Protein 5K2I (pdb70)

Foldseek 3Di:
DDDFQDFAPQAWWWAQDPVGIDTDRVLVVCAQFWEKEKEDQDQPDDDDCQADQNVCQVCVVLQVVVGGPAYEYEKLDDRVSQVVSCVVSVSVRYHGTHPPVCPSQVSRVAWDAPDPPPGIMGFTKMFTAHSRGTNDIGGDDPVVCPPDGVVNVSVVD/DADAQDFADQDKWWAQDPVGIDIGRVLVVPAPFWEKEWEDQDQPDDDDLAADDVLCVVCVVVCVVVGGPAYEYEKLDDHVSQVVSCVVSVNPRYHRIYPPVCPRQVSRVQWDAPDPPPGIMGFTWMFTAHSRGGNDIGTDDVVVSGHHYPVVVSVVD

CATH classification: 3.40.30.10

Radius of gyration: 22.83 Å; Cα contacts (8 Å, |Δi|>4): 697; chains: 2; bounding box: 68×34×60 Å

B-factor: mean 15.57, std 7.36, range [5.9, 55.89]

Solvent-accessible surface area: 14014 Å² total; per-residue (Å²): 141,18,51,106,59,97,73,4,28,126,24,63,1,20,46,45,51,219,156,27,88,43,109,33,46,0,50,128,35,0,48,71,84,59,0,0,0,1,2,1,0,0,9,120,16,63,15,35,65,84,27,10,0,35,5,1,52,113,14,2,113,90,0,79,86,131,39,6,80,35,0,0,0,2,0,13,22,65,4,123,52,2,90,45,4,7,111,77,58,94,9,137,84,9,33,20,0,2,4,52,106,4,52,0,1,106,59,1,36,0,64,33,93,0,67,83,81,25,32,69,40,1,47,48,9,10,0,5,0,40,95,1,50,0,69,22,24,38,38,59,39,81,134,23,38,103,79,39,30,2,97,53,0,30,90,56,59,137,17,48,105,56,94,79,7,45,83,20,57,1,20,28,40,62,215,146,24,94,23,126,52,51,0,42,113,23,0,55,67,80,57,0,0,0,0,0,7,2,0,10,117,26,77,49,66,47,50,3,72,2,55,14,0,46,112,19,9,119,94,0,100,83,113,38,3,84,32,1,0,0,1,0,12,24,68,4,119,52,2,101,44,15,5,102,71,39,114,3,159,81,6,50,28,0,1,2,50,105,5,44,0,1,108,52,1,27,0,61,35,93,0,64,83,79,26,34,66,37,0,44,27,0,0,0,5,0,43,99,1,50,0,59,20,26,44,44,18,36,81,123,25,42,104,50,1,50,3,99,47,0,23,90,54,53

Secondary structure (DSSP, 8-state):
---TTSBPPS-EEEEEETTEEEEEEHHHHTTTSEEEEEEESSTT----GGGSHHHHHHHHHHHHHTT--EEEEEESS-HHHHHHHHHHTT-TTSEEEE-TTSHHHHHHT-EEE-TTTTSEEEPPEEEEEETTEEEEEEE-BGGGTB---HHHHHHH-/---TTPBPP--EEEEEETTEEEEEEHHHHHTTSEEEEEEES-TT---SSS--HHHHHHTHHHHHHTT--EEEEEESS-HHHHHHHHHHTT-SSSEEEE-TTSHHHHHHT-EEE-TTTTSEEEPPEEEEEETTEEEEEEE-BGGGTB---HHHHHHH-

Structure (mmCIF, N/CA/C/O backbone):
data_5K2I
#
_entry.id   5K2I
#
_cell.length_a   39.455
_cell.length_b   57.443
_cell.length_c   124.374
_cell.angle_alpha   90.00
_cell.angle_beta   90.00
_cell.angle_gamma   90.00
#
_symmetry.space_group_name_H-M   'P 21 21 21'
#
loop_
_entity.id
_entity.type
_entity.pdbx_description
1 polymer '1-Cys peroxiredoxin'
2 water water
#
loop_
_atom_site.group_PDB
_atom_site.id
_atom_site.type_symbol
_atom_site.label_atom_id
_atom_site.label_alt_id
_atom_site.label_comp_id
_atom_site.label_asym_id
_atom_site.label_entity_id
_atom_site.label_seq_id
_atom_site.pdbx_PDB_ins_code
_atom_site.Cartn_x
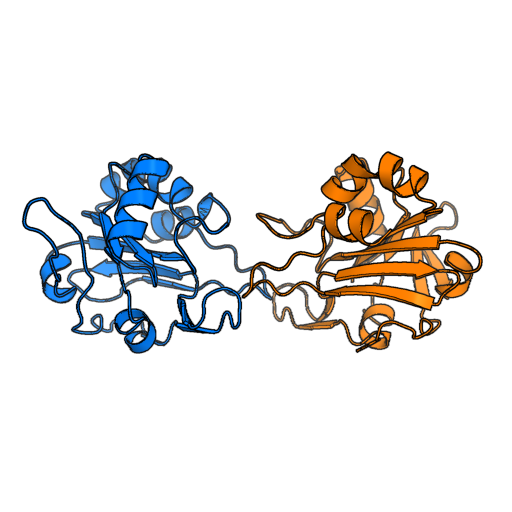_atom_site.Cartn_y
_atom_site.Cartn_z
_atom_site.occupancy
_atom_site.B_iso_or_equiv
_atom_site.auth_seq_id
_atom_site.auth_comp_id
_atom_site.auth_asym_id
_atom_site.auth_atom_id
_atom_site.pdbx_PDB_model_num
ATOM 1 N N . MET A 1 1 ? -11.047 18.712 -6.094 1.00 20.95 1 MET A N 1
ATOM 2 C CA . MET A 1 1 ? -11.811 17.478 -5.938 1.00 13.46 1 MET A CA 1
ATOM 3 C C . MET A 1 1 ? -11.971 17.138 -4.464 1.00 13.26 1 MET A C 1
ATOM 4 O O . MET A 1 1 ? -11.327 17.746 -3.609 1.00 12.60 1 MET A O 1
ATOM 9 N N . ILE A 1 2 ? -12.812 16.149 -4.175 1.00 9.93 2 ILE A N 1
ATOM 10 C CA . ILE A 1 2 ? -13.027 15.704 -2.805 1.00 9.86 2 ILE A CA 1
ATOM 11 C C . ILE A 1 2 ? -11.708 15.261 -2.148 1.00 9.74 2 ILE A C 1
ATOM 12 O O . ILE A 1 2 ? -10.815 14.724 -2.809 1.00 9.33 2 ILE A O 1
ATOM 17 N N . ALA A 1 3 ? -11.595 15.493 -0.845 1.00 8.94 3 ALA A N 1
ATOM 18 C CA . ALA A 1 3 ? -10.418 15.092 -0.103 1.00 9.43 3 ALA A CA 1
ATOM 19 C C . ALA A 1 3 ? -10.692 13.861 0.735 1.00 9.60 3 ALA A C 1
ATOM 20 O O . ALA A 1 3 ? -11.831 13.631 1.169 1.00 10.44 3 ALA A O 1
ATOM 22 N N . GLN A 1 4 ? -9.639 13.087 0.975 1.00 9.10 4 GLN A N 1
ATOM 23 C CA . GLN A 1 4 ? -9.704 11.996 1.933 1.00 8.78 4 GLN A CA 1
ATOM 24 C C . GLN A 1 4 ? -10.041 12.575 3.291 1.00 11.59 4 GLN A C 1
ATOM 25 O O . GLN A 1 4 ? -9.575 13.670 3.647 1.00 12.51 4 GLN A O 1
ATOM 31 N N . GLY A 1 5 ? -10.882 11.859 4.031 1.00 10.64 5 GLY A N 1
ATOM 32 C CA . GLY A 1 5 ? -11.354 12.321 5.321 1.00 11.30 5 GLY A CA 1
ATOM 33 C C . GLY A 1 5 ? -12.671 13.067 5.230 1.00 11.76 5 GLY A C 1
ATOM 34 O O . GLY A 1 5 ? -13.316 13.316 6.249 1.00 13.65 5 GLY A O 1
ATOM 35 N N . GLN A 1 6 ? -13.076 13.441 4.019 1.00 9.65 6 GLN A N 1
ATOM 36 C CA . GLN A 1 6 ? -14.371 14.085 3.837 1.00 9.92 6 GLN A CA 1
ATOM 37 C C . GLN A 1 6 ? -15.454 13.045 3.615 1.00 10.34 6 GLN A C 1
ATOM 38 O O . GLN A 1 6 ? -15.220 12.001 3.004 1.00 9.56 6 GLN A O 1
ATOM 44 N N . THR A 1 7 ? -16.644 13.330 4.117 1.00 9.85 7 THR A N 1
ATOM 45 C CA A THR A 1 7 ? -17.808 12.532 3.807 0.68 10.26 7 THR A CA 1
ATOM 46 C CA B THR A 1 7 ? -17.790 12.499 3.782 0.32 10.27 7 THR A CA 1
ATOM 47 C C . THR A 1 7 ? -18.173 12.734 2.329 1.00 10.13 7 THR A C 1
ATOM 48 O O . THR A 1 7 ? -18.031 13.840 1.804 1.00 11.64 7 THR A O 1
ATOM 55 N N . LEU A 1 8 ? -18.635 11.680 1.658 1.00 9.41 8 LEU A N 1
ATOM 56 C CA . LEU A 1 8 ? -19.138 11.815 0.301 1.00 8.63 8 LEU A CA 1
ATOM 57 C C . LEU A 1 8 ? -20.202 12.901 0.223 1.00 8.15 8 LEU A C 1
ATOM 58 O O . LEU A 1 8 ? -20.925 13.133 1.206 1.00 10.38 8 LEU A O 1
ATOM 63 N N . PRO A 1 9 ? -20.347 13.532 -0.950 1.00 10.07 9 PRO A N 1
ATOM 64 C CA . PRO A 1 9 ? -21.496 14.419 -1.146 1.00 10.76 9 PRO A CA 1
ATOM 65 C C . PRO A 1 9 ? -22.788 13.704 -0.768 1.00 10.78 9 PRO A C 1
ATOM 66 O O . PRO A 1 9 ? -22.947 12.521 -1.066 1.00 10.15 9 PRO A O 1
ATOM 70 N N . ASN A 1 10 ? -23.687 14.410 -0.097 1.00 9.11 10 ASN A N 1
ATOM 71 C CA . ASN A 1 10 ? -24.964 13.835 0.285 1.00 8.08 10 ASN A CA 1
ATOM 72 C C . ASN A 1 10 ? -25.879 13.839 -0.919 1.00 9.30 10 ASN A C 1
ATOM 73 O O . ASN A 1 10 ? -26.752 14.696 -1.050 1.00 10.66 10 ASN A O 1
ATOM 78 N N . ALA A 1 11 ? -25.619 12.900 -1.826 1.00 9.38 11 ALA A N 1
ATOM 79 C CA . ALA A 1 11 ? -26.274 12.842 -3.126 1.00 10.57 11 ALA A CA 1
ATOM 80 C C . ALA A 1 11 ? -26.831 11.451 -3.352 1.00 10.84 11 ALA A C 1
ATOM 81 O O . ALA A 1 11 ? -26.693 10.577 -2.494 1.00 10.48 11 ALA A O 1
ATOM 83 N N . THR A 1 12 ? -27.469 11.245 -4.499 1.00 12.12 12 THR A N 1
ATOM 84 C CA . THR A 1 12 ? -28.018 9.932 -4.820 1.00 10.16 12 THR A CA 1
ATOM 85 C C . THR A 1 12 ? -27.383 9.334 -6.065 1.00 10.99 12 THR A C 1
ATOM 86 O O . THR A 1 12 ? -26.817 10.041 -6.900 1.00 13.84 12 THR A O 1
ATOM 90 N N . LEU A 1 13 ? -27.459 8.007 -6.146 1.00 9.52 13 LEU A N 1
ATOM 91 C CA . LEU A 1 13 ? -27.113 7.262 -7.357 1.00 9.28 13 LEU A CA 1
ATOM 92 C C . LEU A 1 13 ? -28.256 6.297 -7.615 1.00 9.09 13 LEU A C 1
ATOM 93 O O . LEU A 1 13 ? -28.862 5.813 -6.663 1.00 11.02 13 LEU A O 1
ATOM 98 N N . SER A 1 14 ? -28.566 6.028 -8.87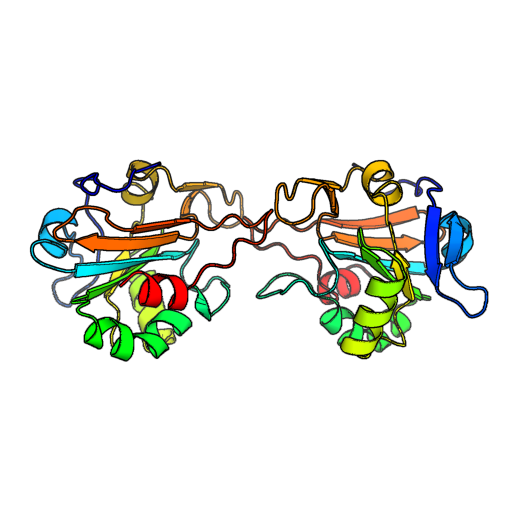8 1.00 8.88 14 SER A N 1
ATOM 99 C CA A SER A 1 14 ? -29.769 5.283 -9.229 0.47 9.54 14 SER A CA 1
ATOM 100 C CA B SER A 1 14 ? -29.770 5.266 -9.188 0.53 9.52 14 SER A CA 1
ATOM 101 C C . SER A 1 14 ? -29.502 3.836 -9.634 1.00 10.34 14 SER A C 1
ATOM 102 O O . SER A 1 14 ? -28.431 3.500 -10.149 1.00 9.63 14 SER A O 1
ATOM 107 N N . GLN A 1 15 ? -30.500 2.993 -9.413 1.00 10.08 15 GLN A N 1
ATOM 108 C CA . GLN A 1 15 ? -30.431 1.594 -9.772 1.00 10.80 15 GLN A CA 1
ATOM 109 C C . GLN A 1 15 ? -31.823 1.133 -10.182 1.00 13.08 15 GLN A C 1
ATOM 110 O O . GLN A 1 15 ? -32.808 1.514 -9.553 1.00 13.78 15 GLN A O 1
ATOM 116 N N . LEU A 1 16 ? -31.903 0.326 -11.235 1.00 10.54 16 LEU A N 1
ATOM 117 C CA . LEU A 1 16 ? -33.163 -0.296 -11.636 1.00 12.00 16 LEU A CA 1
ATOM 118 C C . LEU A 1 16 ? -33.335 -1.595 -10.870 1.00 14.42 16 LEU A C 1
ATOM 119 O O . LEU A 1 16 ? -32.458 -2.461 -10.914 1.00 16.77 16 LEU A O 1
ATOM 124 N N . THR A 1 17 ? -34.450 -1.727 -10.154 1.00 14.59 17 THR A N 1
ATOM 125 C CA . THR A 1 17 ? -34.781 -2.963 -9.446 1.00 15.02 17 THR A CA 1
ATOM 126 C C . THR A 1 17 ? -36.168 -3.437 -9.889 1.00 16.68 17 THR A C 1
ATOM 127 O O . THR A 1 17 ? -36.784 -2.814 -10.739 1.00 15.72 17 THR A O 1
ATOM 131 N N . LYS A 1 18 ? -36.667 -4.534 -9.324 1.00 18.10 18 LYS A N 1
ATOM 132 C CA . LYS A 1 18 ? -38.009 -4.997 -9.700 1.00 21.14 18 LYS A CA 1
ATOM 133 C C . LYS A 1 18 ? -39.068 -3.969 -9.285 1.00 21.60 18 LYS A C 1
ATOM 134 O O . LYS A 1 18 ? -40.178 -3.942 -9.825 1.00 21.19 18 LYS A O 1
ATOM 140 N N . GLU A 1 19 ? -38.693 -3.122 -8.326 1.00 19.55 19 GLU A N 1
ATOM 141 C CA . GLU A 1 19 ? -39.507 -2.012 -7.835 1.00 18.03 19 GLU A CA 1
ATOM 142 C C . GLU A 1 19 ? -39.518 -0.800 -8.770 1.00 17.81 19 GLU A C 1
ATOM 143 O O . GLU A 1 19 ? -40.242 0.170 -8.541 1.00 22.03 19 GLU A O 1
ATOM 149 N N . GLY A 1 20 ? -38.695 -0.845 -9.810 1.00 15.69 20 GLY A N 1
ATOM 150 C CA . GLY A 1 20 ? -38.540 0.284 -10.703 1.00 16.94 20 GLY A CA 1
ATOM 151 C C . GLY A 1 20 ? -37.266 1.027 -10.360 1.00 14.28 20 GLY A C 1
ATOM 152 O O . GLY A 1 20 ? -36.323 0.426 -9.856 1.00 16.06 20 GLY A O 1
ATOM 153 N N . MET A 1 21 ? -37.240 2.326 -10.635 1.00 13.61 21 MET A N 1
ATOM 154 C CA . MET A 1 21 ? -36.064 3.137 -10.359 1.00 16.37 21 MET A CA 1
ATOM 155 C C . MET A 1 21 ? -35.937 3.408 -8.886 1.00 14.71 21 MET A C 1
ATOM 156 O O . MET A 1 21 ? -36.882 3.878 -8.262 1.00 18.09 21 MET A O 1
ATOM 161 N N . VAL A 1 22 ? -34.779 3.115 -8.318 1.00 14.34 22 VAL A N 1
ATOM 162 C CA A VAL A 1 22 ? -34.540 3.489 -6.935 0.21 12.77 22 VAL A CA 1
ATOM 163 C CA B VAL A 1 22 ? -34.502 3.439 -6.932 0.79 12.64 22 VAL A CA 1
ATOM 164 C C . VAL A 1 22 ? -33.364 4.453 -6.887 1.00 14.39 22 VAL A C 1
ATOM 165 O O . VAL A 1 22 ? -32.360 4.281 -7.577 1.00 14.65 22 VAL A O 1
ATOM 172 N N . HIS A 1 23 ? -33.530 5.511 -6.106 1.00 13.42 23 HIS A N 1
ATOM 173 C CA . HIS A 1 23 ? -32.499 6.518 -5.944 1.00 10.52 23 HIS A CA 1
ATOM 174 C C . HIS A 1 23 ? -31.887 6.417 -4.567 1.00 14.01 23 HIS A C 1
ATOM 175 O O . HIS A 1 23 ? -32.462 6.898 -3.588 1.00 18.38 23 HIS A O 1
ATOM 182 N N . HIS A 1 24 ? -30.738 5.763 -4.487 1.00 12.56 24 HIS A N 1
ATOM 183 C CA . HIS A 1 24 ? -30.059 5.558 -3.208 1.00 12.38 24 HIS A CA 1
ATOM 184 C C . HIS A 1 24 ? -29.321 6.801 -2.743 1.00 12.05 24 HIS A C 1
ATOM 185 O O . HIS A 1 24 ? -28.413 7.250 -3.431 1.00 12.06 24 HIS A O 1
ATOM 192 N N . PRO A 1 25 ? -29.681 7.356 -1.575 1.00 10.52 25 PRO A N 1
ATOM 193 C CA . PRO A 1 25 ? -28.734 8.292 -0.962 1.00 9.25 25 PRO A CA 1
ATOM 194 C C . PRO A 1 25 ? -27.447 7.536 -0.673 1.00 10.41 25 PRO A C 1
ATOM 195 O O . PRO A 1 25 ? -27.481 6.522 0.025 1.00 10.81 25 PRO A O 1
ATOM 199 N N . VAL A 1 26 ? -26.325 7.987 -1.219 1.00 10.35 26 VAL A N 1
ATOM 200 C CA . VAL A 1 26 ? -25.094 7.232 -1.052 1.00 9.71 26 VAL A CA 1
ATOM 201 C C . VAL A 1 26 ? -24.704 7.129 0.419 1.00 9.05 26 VAL A C 1
ATOM 202 O O . VAL A 1 26 ? -24.084 6.148 0.827 1.00 10.69 26 VAL A O 1
ATOM 206 N N . LEU A 1 27 ? -25.062 8.124 1.228 1.00 8.10 27 LEU A N 1
ATOM 207 C CA . LEU A 1 27 ? -24.693 8.086 2.641 1.00 8.60 27 LEU A CA 1
ATOM 208 C C . LEU A 1 27 ? -25.535 7.086 3.426 1.00 11.30 27 LEU A C 1
ATOM 209 O O . LEU A 1 27 ? -25.148 6.674 4.523 1.00 13.81 27 LEU A O 1
ATOM 214 N N . GLU A 1 28 ? -26.680 6.698 2.874 1.00 10.23 28 GLU A N 1
ATOM 215 C CA . GLU A 1 28 ? -27.472 5.623 3.457 1.00 10.69 28 GLU A CA 1
ATOM 216 C C . GLU A 1 28 ? -26.997 4.269 2.921 1.00 10.94 28 GLU A C 1
ATOM 217 O O . GLU A 1 28 ? -26.791 3.324 3.678 1.00 12.14 28 GLU A O 1
ATOM 223 N N . LEU A 1 29 ? -26.815 4.191 1.610 1.00 11.10 29 LEU A N 1
ATOM 224 C CA . LEU A 1 29 ? -26.361 2.967 0.957 1.00 10.55 29 LEU A CA 1
ATOM 225 C C . LEU A 1 29 ? -25.029 2.457 1.514 1.00 9.93 29 LEU A C 1
ATOM 226 O O . LEU A 1 29 ? -24.843 1.247 1.690 1.00 13.13 29 LEU A O 1
ATOM 231 N N . PHE A 1 30 ? -24.117 3.382 1.797 1.00 9.42 30 PHE A N 1
ATOM 232 C CA . PHE A 1 30 ? -22.763 3.029 2.219 1.00 7.35 30 PHE A CA 1
ATOM 233 C C . PHE A 1 30 ? -22.549 3.135 3.739 1.00 9.68 30 PHE A C 1
ATOM 234 O O . PHE A 1 30 ? -21.452 2.867 4.241 1.00 8.94 30 PHE A O 1
ATOM 242 N N . ALA A 1 31 ? -23.599 3.487 4.475 1.00 10.30 31 ALA A N 1
ATOM 243 C CA . ALA A 1 31 ? -23.495 3.612 5.928 1.00 9.37 31 ALA A CA 1
ATOM 244 C C . ALA A 1 31 ? -23.108 2.283 6.571 1.00 9.16 31 ALA A C 1
ATOM 245 O O . ALA A 1 31 ? -23.658 1.236 6.204 1.00 10.59 31 ALA A O 1
ATOM 247 N N . GLY A 1 32 ? -22.179 2.337 7.523 1.00 8.21 32 GLY A N 1
ATOM 248 C CA . GLY A 1 32 ? -21.798 1.158 8.287 1.00 10.10 32 GLY A CA 1
ATOM 249 C C . GLY A 1 32 ? -21.033 0.116 7.503 1.00 11.58 32 GLY A C 1
ATOM 250 O O . GLY A 1 32 ? -20.877 -1.013 7.959 1.00 13.73 32 GLY A O 1
ATOM 251 N N . LYS A 1 33 ? -20.536 0.493 6.331 1.00 8.84 33 LYS A N 1
ATOM 252 C CA . LYS A 1 33 ? -19.848 -0.443 5.448 1.00 9.14 33 LYS A CA 1
ATOM 253 C C . LYS A 1 33 ? -18.501 0.087 5.006 1.00 9.19 33 LYS A C 1
ATOM 254 O O . LYS A 1 33 ? -18.285 1.306 4.945 1.00 9.79 33 LYS A O 1
ATOM 260 N N . LYS A 1 34 ? -17.594 -0.840 4.711 1.00 8.45 34 LYS A N 1
ATOM 261 C CA . LYS A 1 34 ? -16.400 -0.548 3.940 1.00 9.90 34 LYS A CA 1
ATOM 262 C C . LYS A 1 34 ? -16.731 -0.844 2.481 1.00 9.84 34 LYS A C 1
ATOM 263 O O . LYS A 1 34 ? -17.080 -1.975 2.108 1.00 9.69 34 LYS A O 1
ATOM 269 N N . VAL A 1 35 ? -16.660 0.191 1.661 1.00 7.50 35 VAL A N 1
ATOM 270 C CA . VAL A 1 35 ? -17.105 0.132 0.279 1.00 7.63 35 VAL A CA 1
ATOM 271 C C . VAL A 1 35 ? -15.972 0.452 -0.669 1.00 7.44 35 VAL A C 1
ATOM 272 O O . VAL A 1 35 ? -15.209 1.376 -0.425 1.00 8.98 35 VAL A O 1
ATOM 276 N N . VAL A 1 36 ? -15.843 -0.335 -1.724 1.00 7.94 36 VAL A N 1
ATOM 277 C CA . VAL A 1 36 ? -14.954 0.019 -2.817 1.00 7.87 36 VAL A CA 1
ATOM 278 C C . VAL A 1 36 ? -15.820 0.536 -3.958 1.00 8.67 36 VAL A C 1
ATOM 279 O O . VAL A 1 36 ? -16.743 -0.144 -4.388 1.00 8.86 36 VAL A O 1
ATOM 283 N N . LEU A 1 37 ? -15.562 1.768 -4.393 1.00 8.07 37 LEU A N 1
ATOM 284 C CA . LEU A 1 37 ? -16.294 2.391 -5.492 1.00 7.43 37 LEU A CA 1
ATOM 285 C C . LEU A 1 37 ? -15.322 2.748 -6.588 1.00 7.56 37 LEU A C 1
ATOM 286 O O . LEU A 1 37 ? -14.294 3.370 -6.316 1.00 8.53 37 LEU A O 1
ATOM 291 N N . PHE A 1 38 ? -15.622 2.368 -7.823 1.00 7.56 38 PHE A N 1
ATOM 292 C CA . PHE A 1 38 ? -14.756 2.770 -8.928 1.00 7.98 38 PHE A CA 1
ATOM 293 C C . PHE A 1 38 ? -15.595 3.328 -10.064 1.00 7.91 38 PHE A C 1
ATOM 294 O O . PHE A 1 38 ? -16.743 2.919 -10.276 1.00 7.93 38 PHE A O 1
ATOM 302 N N . ALA A 1 39 ? -15.012 4.293 -10.769 1.00 7.14 39 ALA A N 1
ATOM 303 C CA . ALA A 1 39 ? -15.698 4.994 -11.842 1.00 6.96 39 ALA A CA 1
ATOM 304 C C . ALA A 1 39 ? -15.000 4.827 -13.178 1.00 7.95 39 ALA A C 1
ATOM 305 O O . ALA A 1 39 ? -13.774 4.656 -13.239 1.00 8.44 39 ALA A O 1
ATOM 307 N N . VAL A 1 40 ? -15.800 4.919 -14.237 1.00 7.86 40 VAL A N 1
ATOM 308 C CA . VAL A 1 40 ? -15.331 4.879 -15.615 1.00 8.20 40 VAL A CA 1
ATOM 309 C C . VAL A 1 40 ? -15.989 6.013 -16.383 1.00 8.07 40 VAL A C 1
ATOM 310 O O . VAL A 1 40 ? -16.981 6.578 -15.919 1.00 8.32 40 VAL A O 1
ATOM 314 N N . PRO A 1 41 ? -15.439 6.360 -17.558 1.00 7.67 41 PRO A N 1
ATOM 315 C CA . PRO A 1 41 ? -16.062 7.418 -18.352 1.00 8.47 41 PRO A CA 1
ATOM 316 C C . PRO A 1 41 ? -17.356 6.975 -19.005 1.00 7.75 41 PRO A C 1
ATOM 317 O O . PRO A 1 41 ? -18.163 7.819 -19.414 1.00 9.19 41 PRO A O 1
ATOM 321 N N . GLY A 1 42 ? -17.569 5.668 -19.099 1.00 8.24 42 GLY A N 1
ATOM 322 C CA . GLY A 1 42 ? -18.821 5.189 -19.651 1.00 8.33 42 GLY A CA 1
ATOM 323 C C . GLY A 1 42 ? -18.925 3.683 -19.606 1.00 8.31 42 GLY A C 1
ATOM 324 O O . GLY A 1 42 ? -17.930 2.971 -19.796 1.00 9.29 42 GLY A O 1
ATOM 325 N N . ALA A 1 43 ? -20.130 3.194 -19.343 1.00 7.42 43 ALA A N 1
ATOM 326 C CA . ALA A 1 43 ? -20.413 1.779 -19.535 1.00 8.86 43 ALA A CA 1
ATOM 327 C C . ALA A 1 43 ? -20.054 1.397 -20.968 1.00 9.90 43 ALA A C 1
ATOM 328 O O . ALA A 1 43 ? -20.251 2.179 -21.894 1.00 9.53 43 ALA A O 1
ATOM 330 N N . PHE A 1 44 ? -19.505 0.195 -21.125 1.00 7.93 44 PHE A N 1
ATOM 331 C CA . PHE A 1 44 ? -19.108 -0.381 -22.422 1.00 8.47 44 PHE A CA 1
ATOM 332 C C . PHE A 1 44 ? -17.903 0.315 -23.075 1.00 11.57 44 PHE A C 1
ATOM 333 O O . PHE A 1 44 ? -17.499 -0.073 -24.178 1.00 13.26 44 PHE A O 1
ATOM 341 N N . THR A 1 45 ? -17.322 1.320 -22.432 1.00 11.37 45 THR A N 1
ATOM 342 C CA . THR A 1 45 ? -16.143 1.972 -23.011 1.00 11.71 45 THR A CA 1
ATOM 343 C C . THR A 1 45 ? -14.870 1.230 -22.605 1.00 12.73 45 THR A C 1
ATOM 344 O O . THR A 1 45 ? -14.841 0.511 -21.605 1.00 14.03 45 THR A O 1
ATOM 348 N N . PRO A 1 46 ? -13.801 1.390 -23.391 1.00 12.90 46 PRO A N 1
ATOM 349 C CA . PRO A 1 46 ? -12.603 0.634 -23.028 1.00 16.69 46 PRO A CA 1
ATOM 350 C C . PRO A 1 46 ? -11.807 1.324 -21.929 1.00 18.63 46 PRO A C 1
ATOM 351 O O . PRO A 1 46 ? -11.625 2.549 -21.929 1.00 18.45 46 PRO A O 1
ATOM 355 N N . THR A 1 47 ? -11.399 0.518 -20.955 1.00 16.37 47 THR A N 1
ATOM 356 C CA . THR A 1 47 ? -10.510 0.916 -19.870 1.00 16.40 47 THR A CA 1
ATOM 357 C C . THR A 1 47 ? -9.621 -0.297 -19.662 1.00 18.43 47 THR A C 1
ATOM 358 O O . THR A 1 47 ? -10.089 -1.419 -19.866 1.00 16.55 47 THR A O 1
ATOM 362 N N . CYS A 1 48 ? -8.351 -0.097 -19.307 1.00 16.38 48 CYS A N 1
ATOM 363 C CA . CYS A 1 48 ? -7.487 -1.215 -18.923 1.00 15.48 48 CYS A CA 1
ATOM 364 C C . CYS A 1 48 ? -8.270 -2.125 -18.010 1.00 15.07 48 CYS A C 1
ATOM 365 O O . CYS A 1 48 ? -8.824 -1.666 -17.019 1.00 13.86 48 CYS A O 1
ATOM 368 N N . SER A 1 49 ? -8.349 -3.405 -18.348 1.00 13.71 49 SER A N 1
ATOM 369 C CA . SER A 1 49 ? -9.276 -4.283 -17.632 1.00 12.34 49 SER A CA 1
ATOM 370 C C . SER A 1 49 ? -9.046 -4.287 -16.130 1.00 11.53 49 SER A C 1
ATOM 371 O O . SER A 1 49 ? -10.001 -4.280 -15.347 1.00 12.93 49 SER A O 1
ATOM 374 N N . GLU A 1 50 ? -7.775 -4.262 -15.739 1.00 12.14 50 GLU A N 1
ATOM 375 C CA . GLU A 1 50 ? -7.382 -4.278 -14.339 1.00 13.59 50 GLU A CA 1
ATOM 376 C C . GLU A 1 50 ? -7.934 -3.094 -13.545 1.00 11.92 50 GLU A C 1
ATOM 377 O O . GLU A 1 50 ? -7.957 -3.135 -12.314 1.00 13.35 50 GLU A O 1
ATOM 383 N N . ALA A 1 51 ? -8.366 -2.044 -14.242 1.00 12.99 51 ALA A N 1
ATOM 384 C CA . ALA A 1 51 ? -8.760 -0.806 -13.565 1.00 13.87 51 ALA A CA 1
ATOM 385 C C . ALA A 1 51 ? -10.269 -0.572 -13.567 1.00 15.78 51 ALA A C 1
ATOM 386 O O . ALA A 1 51 ? -10.742 0.423 -13.002 1.00 15.78 51 ALA A O 1
ATOM 388 N N . HIS A 1 52 ? -11.036 -1.462 -14.194 1.00 12.92 52 HIS A N 1
ATOM 389 C CA . HIS A 1 52 ? -12.486 -1.335 -14.087 1.00 14.44 52 HIS A CA 1
ATOM 390 C C . HIS A 1 52 ? -13.152 -2.702 -13.932 1.00 13.18 52 HIS A C 1
ATOM 391 O O . HIS A 1 52 ? -12.611 -3.574 -13.259 1.00 11.51 52 HIS A O 1
ATOM 398 N N . LEU A 1 53 ? -14.337 -2.875 -14.498 1.00 13.17 53 LEU A N 1
ATOM 399 C CA . LEU A 1 53 ? -15.184 -4.007 -14.143 1.00 13.10 53 LEU A CA 1
ATOM 400 C C . LEU A 1 53 ? -14.463 -5.378 -14.125 1.00 13.76 53 LEU A C 1
ATOM 401 O O . LEU A 1 53 ? -14.529 -6.078 -13.112 1.00 14.88 53 LEU A O 1
ATOM 406 N N . PRO A 1 54 ? -13.749 -5.758 -15.207 1.00 14.29 54 PRO A N 1
ATOM 407 C CA . PRO A 1 54 ? -13.095 -7.075 -15.156 1.00 15.00 54 PRO A CA 1
ATOM 408 C C . PRO A 1 54 ? -12.136 -7.229 -13.984 1.00 14.63 54 PRO A C 1
ATOM 409 O O . PRO A 1 54 ? -12.115 -8.283 -13.346 1.00 14.70 54 PRO A O 1
ATOM 413 N N . GLY A 1 55 ? -11.369 -6.181 -13.694 1.00 12.23 55 GLY A N 1
ATOM 414 C CA . GLY A 1 55 ? -10.417 -6.200 -12.599 1.00 11.94 55 GLY A CA 1
ATOM 415 C C . GLY A 1 55 ? -11.054 -6.372 -11.234 1.00 9.70 55 GLY A C 1
ATOM 416 O O . GLY A 1 55 ? -10.537 -7.103 -10.382 1.00 11.50 55 GLY A O 1
ATOM 417 N N . TYR A 1 56 ? -12.182 -5.708 -11.016 1.00 12.01 56 TYR A N 1
ATOM 418 C CA . TYR A 1 56 ? -12.861 -5.819 -9.732 1.00 10.14 56 TYR A CA 1
ATOM 419 C C . TYR A 1 56 ? -13.653 -7.111 -9.635 1.00 11.19 56 TYR A C 1
ATOM 420 O O . TYR A 1 56 ? -13.804 -7.652 -8.546 1.00 11.79 56 TYR A O 1
ATOM 429 N N . ILE A 1 57 ? -14.102 -7.635 -10.776 1.00 11.41 57 ILE A N 1
ATOM 430 C CA . ILE A 1 57 ? -14.763 -8.937 -10.794 1.00 11.59 57 ILE A CA 1
ATOM 431 C C . ILE A 1 57 ? -13.807 -10.019 -10.312 1.00 11.66 57 ILE A C 1
ATOM 432 O O . ILE A 1 57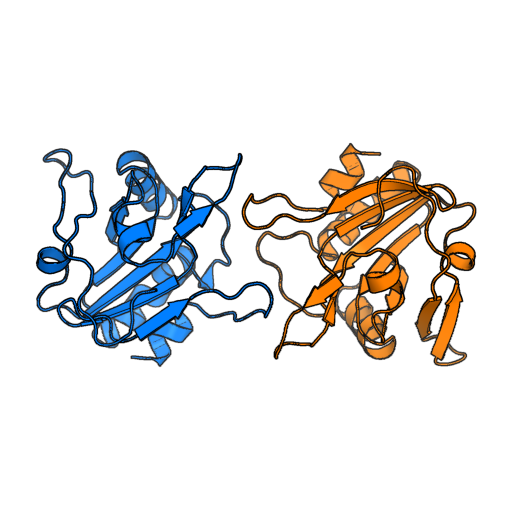 ? -14.136 -10.807 -9.413 1.00 13.02 57 ILE A O 1
ATOM 437 N N . VAL A 1 58 ? -12.605 -10.055 -10.875 1.00 13.23 58 VAL A N 1
ATOM 438 C CA . VAL A 1 58 ? -11.706 -11.140 -10.513 1.00 13.54 58 VAL A CA 1
ATOM 439 C C . VAL A 1 58 ? -11.073 -10.921 -9.141 1.00 13.08 58 VAL A C 1
ATOM 440 O O . VAL A 1 58 ? -10.678 -11.881 -8.495 1.00 14.03 58 VAL A O 1
ATOM 444 N N . LEU A 1 59 ? -10.995 -9.673 -8.675 1.00 10.86 59 LEU A N 1
ATOM 445 C CA . LEU A 1 59 ? -10.438 -9.418 -7.337 1.00 12.74 59 LEU A CA 1
ATOM 446 C C . LEU A 1 59 ? -11.502 -9.360 -6.236 1.00 10.08 59 LEU A C 1
ATOM 447 O O . LEU A 1 59 ? -11.162 -9.144 -5.077 1.00 12.59 59 LEU A O 1
ATOM 452 N N . ALA A 1 60 ? -12.769 -9.554 -6.589 1.00 10.50 60 ALA A N 1
ATOM 453 C CA . ALA A 1 60 ? -13.857 -9.377 -5.625 1.00 11.26 60 ALA A CA 1
ATOM 454 C C . ALA A 1 60 ? -13.692 -10.265 -4.394 1.00 13.56 60 ALA A C 1
ATOM 455 O O . ALA A 1 60 ? -13.874 -9.806 -3.268 1.00 15.08 60 ALA A O 1
ATOM 457 N N . ASP A 1 61 ? -13.335 -11.531 -4.595 1.00 14.67 61 ASP A N 1
ATOM 458 C CA . ASP A 1 61 ? -13.158 -12.429 -3.456 1.00 16.77 61 ASP A CA 1
ATOM 459 C C . ASP A 1 61 ? -12.052 -11.961 -2.502 1.00 15.65 61 ASP A C 1
ATOM 460 O O . ASP A 1 61 ? -12.220 -12.003 -1.274 1.00 17.51 61 ASP A O 1
ATOM 465 N N . GLN A 1 62 ? -10.934 -11.505 -3.062 1.00 15.13 62 GLN A N 1
ATOM 466 C CA . GLN A 1 62 ? -9.807 -11.057 -2.253 1.00 13.92 62 GLN A CA 1
ATOM 467 C C . GLN A 1 62 ? -10.152 -9.764 -1.527 1.00 13.10 62 GLN A C 1
ATOM 468 O O . GLN A 1 62 ? -9.737 -9.562 -0.388 1.00 17.63 62 GLN A O 1
ATOM 474 N N . LEU A 1 63 ? -10.913 -8.897 -2.190 1.00 12.61 63 LEU A N 1
ATOM 475 C CA . LEU A 1 63 ? -11.336 -7.640 -1.572 1.00 13.25 63 LEU A CA 1
ATOM 476 C C . LEU A 1 63 ? -12.262 -7.898 -0.385 1.00 13.98 63 LEU A C 1
ATOM 477 O O . LEU A 1 63 ? -12.087 -7.316 0.687 1.00 13.54 63 LEU A O 1
ATOM 482 N N . LYS A 1 64 ? -13.233 -8.784 -0.565 1.00 13.87 64 LYS A N 1
ATOM 483 C CA . LYS A 1 64 ? -14.155 -9.115 0.518 1.00 12.34 64 LYS A CA 1
ATOM 484 C C . LYS A 1 64 ? -13.436 -9.815 1.675 1.00 16.25 64 LYS A C 1
ATOM 485 O O . LYS A 1 64 ? -13.785 -9.615 2.846 1.00 18.58 64 LYS A O 1
ATOM 491 N N . ALA A 1 65 ? -12.408 -10.598 1.358 1.00 16.86 65 ALA A N 1
ATOM 492 C CA . ALA A 1 65 ? -11.599 -11.251 2.388 1.00 20.13 65 ALA A CA 1
ATOM 493 C C . ALA A 1 65 ? -10.849 -10.249 3.260 1.00 22.56 65 ALA A C 1
ATOM 494 O O . ALA A 1 65 ? -10.503 -10.554 4.405 1.00 24.20 65 ALA A O 1
ATOM 496 N N . LYS A 1 66 ? -10.588 -9.061 2.726 1.00 17.74 66 LYS A N 1
ATOM 497 C CA . LYS A 1 66 ? -9.888 -8.028 3.480 1.00 19.91 66 LYS A CA 1
ATOM 498 C C . LYS A 1 66 ? -10.856 -7.006 4.075 1.00 17.43 66 LYS A C 1
ATOM 499 O O . LYS A 1 66 ? -10.449 -5.913 4.472 1.00 24.19 66 LYS A O 1
ATOM 505 N N . GLY A 1 67 ? -12.136 -7.360 4.112 1.00 18.11 67 GLY A N 1
ATOM 506 C CA . GLY A 1 67 ? -13.113 -6.596 4.869 1.00 17.04 67 GLY A CA 1
ATOM 507 C C . GLY A 1 67 ? -14.040 -5.697 4.075 1.00 16.13 67 GLY A C 1
ATOM 508 O O . GLY A 1 67 ? -14.818 -4.948 4.667 1.00 16.15 67 GLY A O 1
ATOM 509 N N . VAL A 1 68 ? -13.972 -5.758 2.749 1.00 11.60 68 VAL A N 1
ATOM 510 C CA . VAL A 1 68 ? -14.865 -4.945 1.930 1.00 10.99 68 VAL A CA 1
ATOM 511 C C . VAL A 1 68 ? -16.268 -5.543 1.943 1.00 13.14 68 VAL A C 1
ATOM 512 O O . VAL A 1 68 ? -16.438 -6.739 1.698 1.00 14.54 68 VAL A O 1
ATOM 516 N N . ASP A 1 69 ? -17.273 -4.726 2.245 1.00 11.22 69 ASP A N 1
ATOM 517 C CA . ASP A 1 69 ? -18.648 -5.205 2.325 1.00 11.56 69 ASP A CA 1
ATOM 518 C C . ASP A 1 69 ? -19.371 -5.115 1.001 1.00 13.63 69 ASP A C 1
ATOM 519 O O . ASP A 1 69 ? -20.299 -5.872 0.725 1.00 14.95 69 ASP A O 1
ATOM 524 N N . LEU A 1 70 ? -18.952 -4.159 0.184 1.00 12.16 70 LEU A N 1
ATOM 525 C CA . LEU A 1 70 ? -19.683 -3.810 -1.015 1.00 10.59 70 LEU A CA 1
ATOM 526 C C . LEU A 1 70 ? -18.712 -3.257 -2.036 1.00 8.86 70 LEU A C 1
ATOM 527 O O . LEU A 1 70 ? -17.886 -2.414 -1.697 1.00 9.58 70 LEU A O 1
ATOM 532 N N . ILE A 1 71 ? -18.791 -3.758 -3.266 1.00 8.85 71 ILE A N 1
ATOM 533 C CA . ILE A 1 71 ? -18.037 -3.219 -4.396 1.00 8.92 71 ILE A CA 1
ATOM 534 C C . ILE A 1 71 ? -19.030 -2.643 -5.376 1.00 8.85 71 ILE A C 1
ATOM 535 O O . ILE A 1 71 ? -19.969 -3.331 -5.758 1.00 9.94 71 ILE A O 1
ATOM 540 N N . ALA A 1 72 ? -18.830 -1.394 -5.789 1.00 8.33 72 ALA A N 1
ATOM 541 C CA . ALA A 1 72 ? -19.782 -0.718 -6.643 1.00 9.13 72 ALA A CA 1
ATOM 542 C C . ALA A 1 72 ? -19.088 -0.028 -7.807 1.00 8.82 72 ALA A C 1
ATOM 543 O O . ALA A 1 72 ? -17.984 0.502 -7.674 1.00 8.34 72 ALA A O 1
ATOM 545 N N . SER A 1 73 ? -19.763 -0.070 -8.944 1.00 7.90 73 SER A N 1
ATOM 546 C CA . SER A 1 73 ? -19.344 0.561 -10.180 1.00 9.42 73 SER A CA 1
ATOM 547 C C . SER A 1 73 ? -20.245 1.756 -10.445 1.00 8.19 73 SER A C 1
A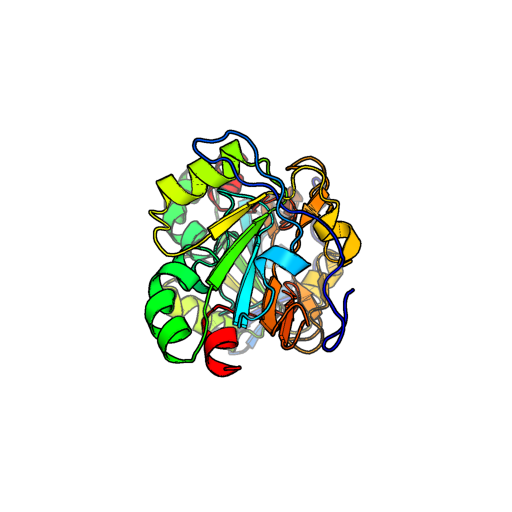TOM 548 O O . SER A 1 73 ? -21.466 1.610 -10.440 1.00 10.34 73 SER A O 1
ATOM 551 N N . VAL A 1 74 ? -19.659 2.933 -10.659 1.00 7.51 74 VAL A N 1
ATOM 552 C CA . VAL A 1 74 ? -20.439 4.107 -11.026 1.00 7.56 74 VAL A CA 1
ATOM 553 C C . VAL A 1 74 ? -19.959 4.701 -12.355 1.00 6.90 74 VAL A C 1
ATOM 554 O O . VAL A 1 74 ? -18.785 4.592 -12.733 1.00 9.13 74 VAL A O 1
ATOM 558 N N . SER A 1 75 ? -20.892 5.309 -13.080 1.00 6.46 75 SER A N 1
ATOM 559 C CA . SER A 1 75 ? -20.594 5.985 -14.333 1.00 7.31 75 SER A CA 1
ATOM 560 C C . SER A 1 75 ? -21.671 7.033 -14.591 1.00 8.48 75 SER A C 1
ATOM 561 O O . SER A 1 75 ? -22.790 6.934 -14.067 1.00 7.25 75 SER A O 1
ATOM 564 N N . VAL A 1 76 ? -21.329 8.032 -15.395 1.00 7.15 76 VAL A N 1
ATOM 565 C CA . VAL A 1 76 ? -22.319 8.959 -15.925 1.00 6.91 76 VAL A CA 1
ATOM 566 C C . VAL A 1 76 ? -22.983 8.249 -17.101 1.00 8.56 76 VAL A C 1
ATOM 567 O O . VAL A 1 76 ? -22.577 8.376 -18.265 1.00 8.88 76 VAL A O 1
ATOM 571 N N . ASN A 1 77 ? -23.969 7.441 -16.729 1.00 6.71 77 ASN A N 1
ATOM 572 C CA . ASN A 1 77 ? -24.842 6.675 -17.613 1.00 8.90 77 ASN A CA 1
ATOM 573 C C . ASN A 1 77 ? -26.160 6.551 -16.878 1.00 8.89 77 ASN A C 1
ATOM 574 O O . ASN A 1 77 ? -26.198 6.721 -15.657 1.00 9.65 77 ASN A O 1
ATOM 579 N N . ASP A 1 78 ? -27.223 6.212 -17.593 1.00 9.18 78 ASP A N 1
ATOM 580 C CA . ASP A 1 78 ? -28.490 5.938 -16.922 1.00 9.02 78 ASP A CA 1
ATOM 581 C C . ASP A 1 78 ? -28.535 4.509 -16.402 1.00 8.55 78 ASP A C 1
ATOM 582 O O . ASP A 1 78 ? -27.702 3.665 -16.765 1.00 8.08 78 ASP A O 1
ATOM 587 N N . ALA A 1 79 ? -29.522 4.246 -15.550 1.00 8.11 79 ALA A N 1
ATOM 588 C CA . ALA A 1 79 ? -29.625 2.970 -14.873 1.00 8.51 79 ALA A CA 1
ATOM 589 C C . ALA A 1 79 ? -29.917 1.796 -15.809 1.00 8.65 79 ALA A C 1
ATOM 590 O O . ALA A 1 79 ? -29.541 0.669 -15.491 1.00 8.77 79 ALA A O 1
ATOM 592 N N . PHE A 1 80 ? -30.570 2.031 -16.946 1.00 8.65 80 PHE A N 1
ATOM 593 C CA . PHE A 1 80 ? -30.802 0.909 -17.875 1.00 8.40 80 PHE A CA 1
ATOM 594 C C . PHE A 1 80 ? -29.495 0.465 -18.522 1.00 8.68 80 PHE A C 1
ATOM 595 O O . PHE A 1 80 ? -29.215 -0.737 -18.621 1.00 9.71 80 PHE A O 1
ATOM 603 N N . VAL A 1 81 ? -28.688 1.426 -18.946 1.00 7.27 81 VAL A N 1
ATOM 604 C CA . VAL A 1 81 ? -27.397 1.092 -19.535 1.00 8.67 81 VAL A CA 1
ATOM 605 C C . VAL A 1 81 ? -26.481 0.433 -18.501 1.00 8.06 81 VAL A C 1
ATOM 606 O O . VAL A 1 81 ? -25.789 -0.531 -18.815 1.00 9.30 81 VAL A O 1
ATOM 610 N N . MET A 1 82 ? -26.494 0.916 -17.256 1.00 8.49 82 MET A N 1
ATOM 611 C CA . MET A 1 82 ? -25.642 0.303 -16.232 1.00 9.05 82 MET A CA 1
ATOM 612 C C . MET A 1 82 ? -26.047 -1.145 -15.927 1.00 7.89 82 MET A C 1
ATOM 613 O O . MET A 1 82 ? -25.185 -2.012 -15.744 1.00 8.51 82 MET A O 1
ATOM 618 N N . LYS A 1 83 ? -27.353 -1.406 -15.880 1.00 8.79 83 LYS A N 1
ATOM 619 C CA . LYS A 1 83 ? -27.836 -2.762 -15.690 1.00 10.48 83 LYS A CA 1
ATOM 620 C C . LYS A 1 83 ? -27.396 -3.663 -16.844 1.00 9.10 83 LYS A C 1
ATOM 621 O O . LYS A 1 83 ? -26.918 -4.771 -16.617 1.00 10.94 83 LYS A O 1
ATOM 627 N N . ALA A 1 84 ? -27.519 -3.165 -18.071 1.00 7.88 84 ALA A N 1
ATOM 628 C CA . ALA A 1 84 ? -27.138 -3.944 -19.244 1.00 10.16 84 ALA A CA 1
ATOM 629 C C . ALA A 1 84 ? -25.646 -4.250 -19.224 1.00 10.58 84 ALA A C 1
ATOM 630 O O . ALA A 1 84 ? -25.216 -5.342 -19.586 1.00 13.07 84 ALA A O 1
ATOM 632 N N . TRP A 1 85 ? -24.850 -3.287 -18.777 1.00 8.81 85 TRP A N 1
ATOM 633 C CA . TRP A 1 85 ? -23.404 -3.459 -18.766 1.00 9.62 85 TRP A CA 1
ATOM 634 C C . TRP A 1 85 ? -22.980 -4.502 -17.737 1.00 10.43 85 TRP A C 1
ATOM 635 O O . TRP A 1 85 ? -22.131 -5.361 -18.014 1.00 11.14 85 TRP A O 1
ATOM 646 N N . GLY A 1 86 ? -23.576 -4.440 -16.549 1.00 10.29 86 GLY A N 1
ATOM 647 C CA . GLY A 1 86 ? -23.318 -5.461 -15.544 1.00 10.81 86 GLY A CA 1
ATOM 648 C C . GLY A 1 86 ? -23.678 -6.861 -16.033 1.00 11.93 86 GLY A C 1
ATOM 649 O O . GLY A 1 86 ? -22.939 -7.817 -15.800 1.00 13.88 86 GLY A O 1
ATOM 650 N N . GLU A 1 87 ? -24.809 -6.979 -16.721 1.00 10.61 87 GLU A N 1
ATOM 651 C CA . GLU A 1 87 ? -25.228 -8.273 -17.271 1.00 11.70 87 GLU A CA 1
ATOM 652 C C . GLU A 1 87 ? -24.243 -8.774 -18.335 1.00 12.00 87 GLU A C 1
ATOM 653 O O . GLU A 1 87 ? -23.869 -9.950 -18.328 1.00 15.67 87 GLU A O 1
ATOM 659 N N . ALA A 1 88 ? -23.802 -7.883 -19.224 1.00 12.09 88 ALA A N 1
ATOM 660 C CA . ALA A 1 88 ? -22.855 -8.254 -20.277 1.00 14.14 88 ALA A CA 1
ATOM 661 C C . ALA A 1 88 ? -21.517 -8.730 -19.717 1.00 15.87 88 ALA A C 1
ATOM 662 O O . ALA A 1 88 ? -20.838 -9.560 -20.332 1.00 18.69 88 ALA A O 1
ATOM 664 N N . GLN A 1 89 ? -21.131 -8.191 -18.565 1.00 12.21 89 GLN A N 1
ATOM 665 C CA . GLN A 1 89 ? -19.865 -8.531 -17.926 1.00 14.28 89 GLN A CA 1
ATOM 666 C C . GLN A 1 89 ? -20.031 -9.606 -16.854 1.00 14.14 89 GLN A C 1
ATOM 667 O O . GLN A 1 89 ? -19.060 -9.960 -16.205 1.00 15.05 89 GLN A O 1
ATOM 673 N N . ASN A 1 90 ? -21.252 -10.117 -16.681 1.00 13.65 90 ASN A N 1
ATOM 674 C CA . ASN A 1 90 ? -21.551 -11.038 -15.581 1.00 17.10 90 ASN A CA 1
ATOM 675 C C . ASN A 1 90 ? -21.005 -10.502 -14.259 1.00 16.17 90 ASN A C 1
ATOM 676 O O . ASN A 1 90 ? -20.274 -11.191 -13.550 1.00 19.52 90 ASN A O 1
ATOM 681 N N . ALA A 1 91 ? -21.351 -9.262 -13.938 1.00 13.57 91 ALA A N 1
ATOM 682 C CA . ALA A 1 91 ? -20.828 -8.576 -12.756 1.00 13.59 91 ALA A CA 1
ATOM 683 C C . ALA A 1 91 ? -21.658 -8.918 -11.531 1.00 21.85 91 ALA A C 1
ATOM 684 O O . ALA A 1 91 ? -22.152 -8.033 -10.841 1.00 21.48 91 ALA A O 1
ATOM 686 N N . GLU A 1 92 ? -21.810 -10.217 -11.293 1.00 19.77 92 GLU A N 1
ATOM 687 C CA . GLU A 1 92 ? -22.531 -10.784 -10.158 1.00 24.39 92 GLU A CA 1
ATOM 688 C C . GLU A 1 92 ? -22.294 -10.030 -8.850 1.00 28.49 92 GLU A C 1
ATOM 689 O O . GLU A 1 92 ? -23.232 -9.602 -8.178 1.00 29.39 92 GLU A O 1
ATOM 695 N N . GLU A 1 93 ? -21.019 -9.867 -8.518 1.00 23.23 93 GLU A N 1
ATOM 696 C CA . GLU A 1 93 ? -20.595 -9.426 -7.197 1.00 21.84 93 GLU A CA 1
ATOM 697 C C . GLU A 1 93 ? -20.505 -7.909 -7.071 1.00 23.63 93 GLU A C 1
ATOM 698 O O . GLU A 1 93 ? -20.026 -7.399 -6.060 1.00 22.82 93 GLU A O 1
ATOM 704 N N . ILE A 1 94 ? -20.963 -7.188 -8.088 1.00 15.09 94 ILE A N 1
ATOM 705 C CA . ILE A 1 94 ? -20.718 -5.749 -8.136 1.00 12.88 94 ILE A CA 1
ATOM 706 C C . ILE A 1 94 ? -21.999 -4.947 -8.357 1.00 13.99 94 ILE A C 1
ATOM 707 O O . ILE A 1 94 ? -22.803 -5.238 -9.240 1.00 14.36 94 ILE A O 1
ATOM 712 N N . LEU A 1 95 ? -22.191 -3.938 -7.516 1.00 9.99 95 LEU A N 1
ATOM 713 C CA . LEU A 1 95 ? -23.390 -3.124 -7.561 1.00 9.99 95 LEU A CA 1
ATOM 714 C C . LEU A 1 95 ? -23.235 -2.056 -8.634 1.00 9.66 95 LEU A C 1
ATOM 715 O O . LEU A 1 95 ? -22.315 -1.243 -8.570 1.00 11.52 95 LEU A O 1
ATOM 720 N N . MET A 1 96 ? -24.118 -2.068 -9.622 1.00 9.97 96 MET A N 1
ATOM 721 C CA . MET A 1 96 ? -24.055 -1.098 -10.709 1.00 8.49 96 MET A CA 1
ATOM 722 C C . MET A 1 96 ? -24.876 0.156 -10.392 1.00 10.20 96 MET A C 1
ATOM 723 O O . MET A 1 96 ? -26.099 0.076 -10.190 1.00 12.61 96 MET A O 1
ATOM 728 N N . LEU A 1 97 ? -24.207 1.308 -10.338 1.00 8.07 97 LEU A N 1
ATOM 729 C CA . LEU A 1 97 ? -24.844 2.568 -9.948 1.00 7.83 97 LEU A CA 1
ATOM 730 C C . LEU A 1 97 ? -24.729 3.624 -11.030 1.00 8.00 97 LEU A C 1
ATOM 731 O O . LEU A 1 97 ? -23.671 3.798 -11.648 1.00 9.32 97 LEU A O 1
ATOM 736 N N . ALA A 1 98 ? -25.827 4.335 -11.243 1.00 6.99 98 ALA A N 1
ATOM 737 C CA . ALA A 1 98 ? -25.938 5.311 -12.315 1.00 7.62 98 ALA A CA 1
ATOM 738 C C . ALA A 1 98 ? -25.945 6.750 -11.812 1.00 8.88 98 ALA A C 1
ATOM 739 O O . ALA A 1 98 ? -26.695 7.101 -10.884 1.00 10.43 98 ALA A O 1
ATOM 741 N N . ASP A 1 99 ? -25.104 7.575 -12.427 1.00 7.53 99 ASP A N 1
ATOM 742 C CA . ASP A 1 99 ? -25.103 9.017 -12.188 1.00 8.55 99 ASP A CA 1
ATOM 743 C C . ASP A 1 99 ? -25.530 9.734 -13.469 1.00 8.31 99 ASP A C 1
ATOM 744 O O . ASP A 1 99 ? -24.730 10.394 -14.114 1.00 8.90 99 ASP A O 1
ATOM 749 N N . GLY A 1 100 ? -26.796 9.593 -13.849 1.00 9.39 100 GLY A N 1
ATOM 750 C CA . GLY A 1 100 ? -27.208 9.932 -15.202 1.00 9.14 100 GLY A CA 1
ATOM 751 C C . GLY A 1 100 ? -27.067 11.375 -15.640 1.00 9.08 100 GLY A C 1
ATOM 752 O O . GLY A 1 100 ? -26.908 11.654 -16.833 1.00 10.59 100 GLY A O 1
ATOM 753 N N . ASP A 1 101 ? -27.152 12.291 -14.684 1.00 10.84 101 ASP A N 1
ATOM 754 C CA . ASP A 1 101 ? -27.023 13.712 -14.975 1.00 9.78 101 ASP A CA 1
ATOM 755 C C . ASP A 1 101 ? -25.684 14.271 -14.493 1.00 10.47 101 ASP A C 1
ATOM 756 O O . ASP A 1 101 ? -25.500 15.485 -14.479 1.00 11.91 101 ASP A O 1
ATOM 761 N N . ALA A 1 102 ? -24.771 13.379 -14.094 1.00 9.05 102 ALA A N 1
ATOM 762 C CA . ALA A 1 102 ? -23.410 13.726 -13.642 1.00 9.85 102 ALA A CA 1
ATOM 763 C C . ALA A 1 102 ? -23.387 14.540 -12.351 1.00 7.77 102 ALA A C 1
ATOM 764 O O . ALA A 1 102 ? -22.354 15.097 -12.010 1.00 10.11 102 ALA A O 1
ATOM 766 N N . SER A 1 103 ? -24.502 14.588 -11.624 1.00 9.67 103 SER A N 1
ATOM 767 C CA . SER A 1 103 ? -24.553 15.421 -10.424 1.00 9.89 103 SER A CA 1
ATOM 768 C C . SER A 1 103 ? -23.626 14.918 -9.320 1.00 9.41 103 SER A C 1
ATOM 769 O O . SER A 1 103 ? -22.987 15.719 -8.654 1.00 11.08 103 SER A O 1
ATOM 772 N N . PHE A 1 104 ? -23.534 13.605 -9.124 1.00 9.72 104 PHE A N 1
ATOM 773 C CA . PHE A 1 104 ? -22.646 13.051 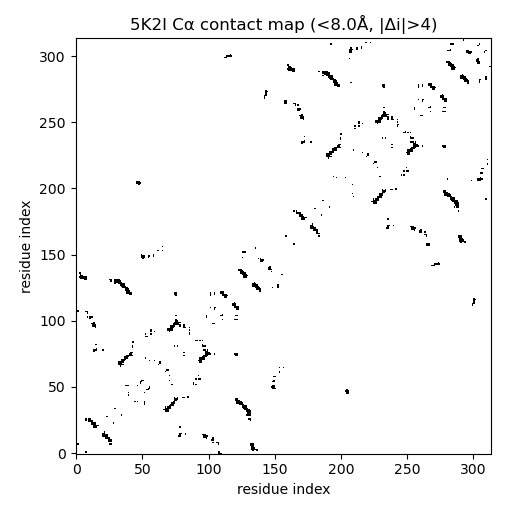-8.103 1.00 9.29 104 PHE A CA 1
ATOM 774 C C . PHE A 1 104 ? -21.187 13.312 -8.495 1.00 9.37 104 PHE A C 1
ATOM 775 O O . PHE A 1 104 ? -20.372 13.754 -7.676 1.00 8.30 104 PHE A O 1
ATOM 783 N N . THR A 1 105 ? -20.888 13.083 -9.769 1.00 7.85 105 THR A N 1
ATOM 784 C CA . THR A 1 105 ? -19.538 13.243 -10.297 1.00 7.60 105 THR A CA 1
ATOM 785 C C . THR A 1 105 ? -19.070 14.686 -10.190 1.00 8.40 105 THR A C 1
ATOM 786 O O . THR A 1 105 ? -17.927 14.950 -9.790 1.00 9.33 105 THR A O 1
ATOM 790 N N . LYS A 1 106 ? -19.964 15.621 -10.501 1.00 8.67 106 LYS A N 1
ATOM 791 C CA . LYS A 1 106 ? -19.618 17.028 -10.377 1.00 9.98 106 LYS A CA 1
ATOM 792 C C . LYS A 1 106 ? -19.436 17.427 -8.916 1.00 9.28 106 LYS A C 1
ATOM 793 O O . LYS A 1 106 ? -18.562 18.230 -8.606 1.00 9.96 106 LYS A O 1
ATOM 799 N N . ALA A 1 107 ? -20.238 16.858 -8.023 1.00 8.92 107 ALA A N 1
ATOM 800 C CA . ALA A 1 107 ? -20.107 17.139 -6.585 1.00 8.12 107 ALA A CA 1
ATOM 801 C C . ALA A 1 107 ? -18.756 16.671 -6.035 1.00 10.03 107 ALA A C 1
ATOM 802 O O . ALA A 1 107 ? -18.259 17.211 -5.060 1.00 12.30 107 ALA A O 1
ATOM 804 N N . LEU A 1 108 ? -18.167 15.660 -6.670 1.00 8.80 108 LEU A N 1
ATOM 805 C CA . LEU A 1 108 ? -16.850 15.169 -6.291 1.00 9.38 108 LEU A CA 1
ATOM 806 C C . LEU A 1 108 ? -15.726 15.988 -6.903 1.00 9.37 108 LEU A C 1
ATOM 807 O O . LEU A 1 108 ? -14.570 15.855 -6.512 1.00 9.71 108 LEU A O 1
ATOM 812 N N . GLY A 1 109 ? -16.060 16.769 -7.929 1.00 8.41 109 GLY A N 1
ATOM 813 C CA . GLY A 1 109 ? -15.056 17.488 -8.690 1.00 9.19 109 GLY A CA 1
ATOM 814 C C . GLY A 1 109 ? -14.259 16.587 -9.609 1.00 9.85 109 GLY A C 1
ATOM 815 O O . GLY A 1 109 ? -13.110 16.893 -9.951 1.00 11.45 109 GLY A O 1
ATOM 816 N N . LEU A 1 110 ? -14.872 15.485 -10.040 1.00 8.79 110 LEU A N 1
ATOM 817 C CA . LEU A 1 110 ? -14.146 14.500 -10.843 1.00 8.20 110 LEU A CA 1
ATOM 818 C C . LEU A 1 110 ? -14.769 14.308 -12.233 1.00 9.17 110 LEU A C 1
ATOM 819 O O . LEU A 1 110 ? -14.585 13.277 -12.874 1.00 9.76 110 LEU A O 1
ATOM 824 N N . GLU A 1 111 ? -15.486 15.313 -12.716 1.00 7.97 111 GLU A N 1
ATOM 825 C CA . GLU A 1 111 ? -16.027 15.281 -14.068 1.00 9.36 111 GLU A CA 1
ATOM 826 C C . GLU A 1 111 ? -14.938 15.561 -15.101 1.00 10.81 111 GLU A C 1
ATOM 827 O O . GLU A 1 111 ? -13.854 16.072 -14.774 1.00 10.73 111 GLU A O 1
ATOM 833 N N . MET A 1 112 ? -15.242 15.223 -16.349 1.00 8.82 112 MET A N 1
ATOM 834 C CA . MET A 1 112 ? -14.406 15.612 -17.475 1.00 10.75 112 MET A CA 1
ATOM 835 C C . MET A 1 112 ? -15.258 15.680 -18.732 1.00 11.60 112 MET A C 1
ATOM 836 O O . MET A 1 112 ? -16.218 14.932 -18.890 1.00 12.95 112 MET A O 1
ATOM 841 N N . ASP A 1 113 ? -14.898 16.593 -19.622 1.00 11.71 113 ASP A N 1
ATOM 842 C CA . ASP A 1 113 ? -15.638 16.797 -20.857 1.00 11.14 113 ASP A CA 1
ATOM 843 C C . ASP A 1 113 ? -15.114 15.858 -21.935 1.00 14.11 113 ASP A C 1
ATOM 844 O O . ASP A 1 113 ? -13.922 15.876 -22.236 1.00 15.67 113 ASP A O 1
ATOM 849 N N . THR A 1 114 ? -15.989 15.026 -22.504 1.00 10.19 114 THR A N 1
ATOM 850 C CA . THR A 1 114 ? -15.605 14.169 -23.628 1.00 11.14 114 THR A CA 1
ATOM 851 C C . THR A 1 114 ? -16.091 14.738 -24.954 1.00 13.07 114 THR A C 1
ATOM 852 O O . THR A 1 114 ? -15.976 14.086 -25.996 1.00 12.68 114 THR A O 1
ATOM 856 N N . ALA A 1 115 ? -16.619 15.956 -24.911 1.00 12.36 115 ALA A N 1
ATOM 857 C CA . ALA A 1 115 ? -17.091 16.653 -26.106 1.00 14.21 115 ALA A CA 1
ATOM 858 C C . ALA A 1 115 ? -18.076 15.796 -26.891 1.00 13.15 115 ALA A C 1
ATOM 859 O O . ALA A 1 115 ? -19.029 15.266 -26.329 1.00 11.94 115 ALA A O 1
ATOM 861 N N . GLY A 1 116 ? -17.842 15.646 -28.190 1.00 14.35 116 GLY A N 1
ATOM 862 C CA . GLY A 1 116 ? -18.774 14.925 -29.033 1.00 11.42 116 GLY A CA 1
ATOM 863 C C . GLY A 1 116 ? -18.906 13.440 -28.765 1.00 12.85 116 GLY A C 1
ATOM 864 O O . GLY A 1 116 ? -19.847 12.803 -29.240 1.00 14.74 116 GLY A O 1
ATOM 865 N N . PHE A 1 117 ? -17.983 12.874 -28.000 1.00 9.35 117 PHE A N 1
ATOM 866 C CA . PHE A 1 117 ? -18.095 11.453 -27.708 1.00 11.31 117 PHE A CA 1
ATOM 867 C C . PHE A 1 117 ? -19.315 11.178 -26.833 1.00 9.40 117 PHE A C 1
ATOM 868 O O . PHE A 1 117 ? -20.147 10.330 -27.157 1.00 9.76 117 PHE A O 1
ATOM 876 N N . GLY A 1 118 ? -19.411 11.893 -25.717 1.00 9.29 118 GLY A N 1
ATOM 877 C CA . GLY A 1 118 ? -20.457 11.583 -24.760 1.00 10.08 118 GLY A CA 1
ATOM 878 C C . GLY A 1 118 ? -20.797 12.708 -23.817 1.00 9.52 118 GLY A C 1
ATOM 879 O O . GLY A 1 118 ? -21.410 12.470 -22.777 1.00 8.62 118 GLY A O 1
ATOM 880 N N . GLY A 1 119 ? -20.402 13.929 -24.149 1.00 10.01 119 GLY A N 1
ATOM 881 C CA . GLY A 1 119 ? -20.644 15.038 -23.251 1.00 10.23 119 GLY A CA 1
ATOM 882 C C . GLY A 1 119 ? -19.860 14.913 -21.952 1.00 9.69 119 GLY A C 1
ATOM 883 O O . GLY A 1 119 ? -18.754 14.357 -21.922 1.00 9.41 119 GLY A O 1
ATOM 884 N N . LEU A 1 120 ? -20.435 15.424 -20.867 1.00 9.15 120 LEU A N 1
ATOM 885 C CA . LEU A 1 120 ? -19.748 15.395 -19.584 1.00 9.80 120 LEU A CA 1
ATOM 886 C C . LEU A 1 120 ? -19.811 13.993 -18.983 1.00 9.42 120 LEU A C 1
ATOM 887 O O . LEU A 1 120 ? -20.898 13.425 -18.848 1.00 10.17 120 LEU A O 1
ATOM 892 N N . ARG A 1 121 ? -18.650 13.436 -18.646 1.00 8.73 121 ARG A N 1
ATOM 893 C CA . ARG A 1 121 ? -18.568 12.099 -18.054 1.00 7.03 121 ARG A CA 1
ATOM 894 C C . ARG A 1 121 ? -17.690 12.139 -16.807 1.00 8.89 121 ARG A C 1
ATOM 895 O O . ARG A 1 121 ? -17.222 13.206 -16.405 1.00 10.29 121 ARG A O 1
ATOM 903 N N . SER A 1 122 ? -17.434 10.980 -16.212 1.00 7.64 122 SER A N 1
ATOM 904 C CA . SER A 1 122 ? -16.551 10.892 -15.059 1.00 7.88 122 SER A CA 1
ATOM 905 C C . SER A 1 122 ? -15.126 10.573 -15.473 1.00 7.82 122 SER A C 1
ATOM 906 O O . SER A 1 122 ? -14.899 9.830 -16.429 1.00 9.38 122 SER A O 1
ATOM 909 N N . GLN A 1 123 ? -14.168 11.117 -14.735 1.00 8.19 123 GLN A N 1
ATOM 910 C CA . GLN A 1 123 ? -12.797 10.612 -14.767 1.00 7.49 123 GLN A CA 1
ATOM 911 C C . GLN A 1 123 ? -12.777 9.202 -14.194 1.00 8.01 123 GLN A C 1
ATOM 912 O O . GLN A 1 123 ? -13.691 8.819 -13.446 1.00 8.14 123 GLN A O 1
ATOM 918 N N . ARG A 1 124 ? -11.715 8.463 -14.496 1.00 7.15 124 ARG A N 1
ATOM 919 C CA . ARG A 1 124 ? -11.463 7.175 -13.855 1.00 7.14 124 ARG A CA 1
ATOM 920 C C . ARG A 1 124 ? -10.876 7.380 -12.471 1.00 7.00 124 ARG A C 1
ATOM 921 O O . ARG A 1 124 ? -9.894 8.094 -12.316 1.00 9.02 124 ARG A O 1
ATOM 929 N N . TYR A 1 125 ? -11.486 6.762 -11.463 1.00 6.21 125 TYR A N 1
ATOM 930 C CA . TYR A 1 125 ? -10.951 6.798 -10.119 1.00 7.63 125 TYR A CA 1
ATOM 931 C C . TYR A 1 125 ? -11.448 5.589 -9.340 1.00 5.90 125 TYR A C 1
ATOM 932 O O . TYR A 1 125 ? -12.405 4.915 -9.751 1.00 6.85 125 TYR A O 1
ATOM 941 N N . ALA A 1 126 ? -10.834 5.344 -8.195 1.00 7.17 126 ALA A N 1
ATOM 942 C CA . ALA A 1 126 ? -11.331 4.328 -7.282 1.00 7.90 126 ALA A CA 1
ATOM 943 C C . ALA A 1 126 ? -11.159 4.819 -5.864 1.00 8.45 126 ALA A C 1
ATOM 944 O O . ALA A 1 126 ? -10.193 5.530 -5.548 1.00 8.48 126 ALA A O 1
ATOM 946 N N . MET A 1 127 ? -12.117 4.447 -5.027 1.00 7.34 127 MET A N 1
ATOM 947 C CA . MET A 1 127 ? -12.174 4.853 -3.633 1.00 7.99 127 MET A CA 1
ATOM 948 C C . MET A 1 127 ? -12.364 3.675 -2.699 1.00 7.70 127 MET A C 1
ATOM 949 O O . MET A 1 127 ? -13.045 2.693 -3.048 1.00 9.49 127 MET A O 1
ATOM 954 N N . ILE A 1 128 ? -11.810 3.805 -1.499 1.00 8.81 128 ILE A N 1
ATOM 955 C CA . ILE A 1 128 ? -12.285 3.042 -0.351 1.00 8.27 128 ILE A CA 1
ATOM 956 C C . ILE A 1 128 ? -13.052 4.015 0.538 1.00 9.54 128 ILE A C 1
ATOM 957 O O . ILE A 1 128 ? -12.534 5.074 0.898 1.00 9.58 128 ILE A O 1
ATOM 962 N N . ILE A 1 129 ? -14.281 3.653 0.871 1.00 8.09 129 ILE A N 1
ATOM 963 C CA . ILE A 1 129 ? -15.183 4.509 1.633 1.00 8.48 129 ILE A CA 1
ATOM 964 C C . ILE A 1 129 ? -15.594 3.779 2.903 1.00 8.56 129 ILE A C 1
ATOM 965 O O . ILE A 1 129 ? -16.129 2.678 2.835 1.00 9.38 129 ILE A O 1
ATOM 970 N N . ASP A 1 130 ? -15.341 4.387 4.053 1.00 8.32 130 ASP A N 1
ATOM 971 C CA . ASP A 1 130 ? -15.673 3.775 5.335 1.00 8.67 130 ASP A CA 1
ATOM 972 C C . ASP A 1 130 ? -16.783 4.559 5.998 1.00 9.30 130 ASP A C 1
ATOM 973 O O . ASP A 1 130 ? -16.586 5.708 6.383 1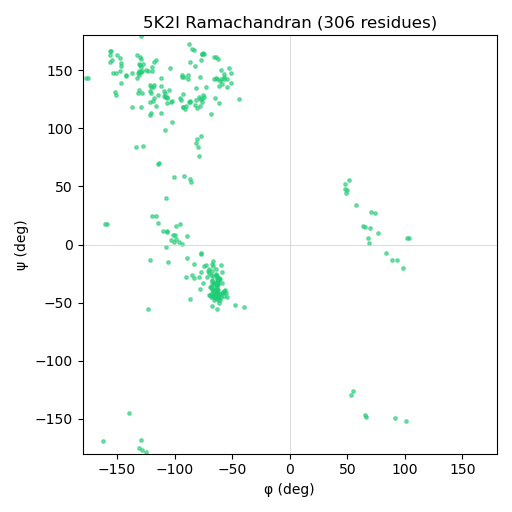.00 9.14 130 ASP A O 1
ATOM 978 N N . ASN A 1 131 ? -17.946 3.932 6.117 1.00 8.74 131 ASN A N 1
ATOM 979 C CA . ASN A 1 131 ? -19.127 4.606 6.661 1.00 8.50 131 ASN A CA 1
ATOM 980 C C . ASN A 1 131 ? -19.341 5.971 5.991 1.00 9.08 131 ASN A C 1
ATOM 981 O O . ASN A 1 131 ? -19.580 6.979 6.659 1.00 10.61 131 ASN A O 1
ATOM 986 N N . GLY A 1 132 ? -19.212 6.008 4.671 1.00 9.44 132 GLY A N 1
ATOM 987 C CA . GLY A 1 132 ? -19.471 7.239 3.941 1.00 8.56 132 GLY A CA 1
ATOM 988 C C . GLY A 1 132 ? -18.317 8.223 3.869 1.00 9.62 132 GLY A C 1
ATOM 989 O O . GLY A 1 132 ? -18.434 9.221 3.169 1.00 10.44 132 GLY A O 1
ATOM 990 N N . VAL A 1 133 ? -17.233 7.956 4.593 1.00 7.63 133 VAL A N 1
ATOM 991 C CA . VAL A 1 133 ? -16.059 8.825 4.593 1.00 7.86 133 VAL A CA 1
ATOM 992 C C . VAL A 1 133 ? -15.041 8.301 3.591 1.00 8.08 133 VAL A C 1
ATOM 993 O O . VAL A 1 133 ? -14.666 7.133 3.646 1.00 9.18 133 VAL A O 1
ATOM 997 N N . VAL A 1 134 ? -14.593 9.151 2.672 1.00 8.02 134 VAL A N 1
ATOM 998 C CA . VAL A 1 134 ? -13.565 8.754 1.714 1.00 7.16 134 VAL A CA 1
ATOM 999 C C . VAL A 1 134 ? -12.247 8.546 2.431 1.00 10.69 134 VAL A C 1
ATOM 1000 O O . VAL A 1 134 ? -11.666 9.495 2.942 1.00 11.52 134 VAL A O 1
ATOM 1004 N N . THR A 1 135 ? -11.768 7.309 2.508 1.00 8.67 135 THR A N 1
ATOM 1005 C CA A THR A 1 135 ? -10.520 6.999 3.201 0.57 9.05 135 THR A CA 1
ATOM 1006 C CA B THR A 1 135 ? -10.509 7.103 3.207 0.43 9.10 135 THR A CA 1
ATOM 1007 C C . THR A 1 135 ? -9.351 6.960 2.224 1.00 10.87 135 THR A C 1
ATOM 1008 O O . THR A 1 135 ? -8.252 7.426 2.524 1.00 12.03 135 THR A O 1
ATOM 1015 N N . THR A 1 136 ? -9.611 6.391 1.045 1.00 9.38 136 THR A N 1
ATOM 1016 C CA . THR A 1 136 ? -8.612 6.285 -0.029 1.00 11.12 136 THR A CA 1
ATOM 1017 C C . THR A 1 136 ? -9.232 6.770 -1.329 1.00 9.35 136 THR A C 1
ATOM 1018 O O . THR A 1 136 ? -10.346 6.379 -1.648 1.00 8.74 136 THR A O 1
ATOM 1022 N N . LEU A 1 137 ? -8.528 7.620 -2.071 1.00 9.87 137 LEU A N 1
ATOM 1023 C CA . LEU A 1 137 ? -8.975 8.055 -3.396 1.00 10.11 137 LEU A CA 1
ATOM 1024 C C . LEU A 1 137 ? -7.789 8.042 -4.346 1.00 8.75 137 LEU A C 1
ATOM 1025 O O . LEU A 1 137 ? -6.798 8.764 -4.131 1.00 10.43 137 LEU A O 1
ATOM 1030 N N . ASN A 1 138 ? -7.889 7.218 -5.389 1.00 8.28 138 ASN A N 1
ATOM 1031 C CA . ASN A 1 138 ? -6.867 7.138 -6.431 1.00 8.18 138 ASN A CA 1
ATOM 1032 C C . ASN A 1 138 ? -7.480 7.591 -7.741 1.00 8.97 138 ASN A C 1
ATOM 1033 O O . ASN A 1 138 ? -8.443 6.990 -8.206 1.00 10.69 138 ASN A O 1
ATOM 1038 N N . VAL A 1 139 ? -6.936 8.651 -8.331 1.00 9.10 139 VAL A N 1
ATOM 1039 C CA . VAL A 1 139 ? -7.468 9.217 -9.568 1.00 8.48 139 VAL A CA 1
ATOM 1040 C C . VAL A 1 139 ? -6.478 8.981 -10.707 1.00 10.06 139 VAL A C 1
ATOM 1041 O O . VAL A 1 139 ? -5.263 9.154 -10.530 1.00 12.33 139 VAL A O 1
ATOM 1045 N N . GLU A 1 140 ? -6.986 8.570 -11.864 1.00 9.10 140 GLU A N 1
ATOM 1046 C CA . GLU A 1 140 ? -6.119 8.380 -13.033 1.00 9.66 140 GLU A CA 1
ATOM 1047 C C . GLU A 1 140 ? -5.395 9.681 -13.388 1.00 10.83 140 GLU A C 1
ATOM 1048 O O . GLU A 1 140 ? -5.978 10.760 -13.348 1.00 11.55 140 GLU A O 1
ATOM 1054 N N . ALA A 1 141 ? -4.112 9.572 -13.720 1.00 12.23 141 ALA A N 1
ATOM 1055 C CA . ALA A 1 141 ? -3.372 10.698 -14.293 1.00 14.07 141 ALA A CA 1
ATOM 1056 C C . ALA A 1 141 ? -2.716 10.203 -15.569 1.00 12.94 141 ALA A C 1
ATOM 1057 O O . ALA A 1 141 ? -1.562 9.762 -15.550 1.00 13.42 141 ALA A O 1
ATOM 1059 N N . PRO A 1 142 ? -3.460 10.234 -16.684 1.00 13.58 142 PRO A N 1
ATOM 1060 C CA . PRO A 1 142 ? -3.014 9.528 -17.891 1.00 14.45 142 PRO A CA 1
ATOM 1061 C C . PRO A 1 142 ? -1.711 10.051 -18.492 1.00 14.06 142 PRO A C 1
ATOM 1062 O O . PRO A 1 142 ? -0.945 9.241 -19.024 1.00 16.90 142 PRO A O 1
ATOM 1066 N N . LYS A 1 143 ? -1.441 11.350 -18.385 1.00 12.88 143 LYS A N 1
ATOM 1067 C CA . LYS A 1 143 ? -0.245 11.895 -19.028 1.00 13.20 143 LYS A CA 1
ATOM 1068 C C . LYS A 1 143 ? 1.020 11.427 -18.328 1.00 15.20 143 LYS A C 1
ATOM 1069 O O . LYS A 1 143 ? 2.096 11.437 -18.919 1.00 17.73 143 LYS A O 1
ATOM 1075 N N . SER A 1 144 ? 0.909 11.000 -17.079 1.00 14.12 144 SER A N 1
ATOM 1076 C CA . SER A 1 144 ? 2.103 10.536 -16.384 1.00 16.80 144 SER A CA 1
ATOM 1077 C C . SER A 1 144 ? 2.034 9.041 -16.072 1.00 14.74 144 SER A C 1
ATOM 1078 O O . SER A 1 144 ? 2.797 8.544 -15.240 1.00 15.76 144 SER A O 1
ATOM 1081 N N . PHE A 1 145 ? 1.158 8.327 -16.777 1.00 14.00 145 PHE A N 1
ATOM 1082 C CA . PHE A 1 145 ? 1.050 6.878 -16.639 1.00 14.87 145 PHE A CA 1
ATOM 1083 C C . PHE A 1 145 ? 0.978 6.452 -15.182 1.00 27.34 145 PHE A C 1
ATOM 1084 O O . PHE A 1 145 ? 1.724 5.576 -14.756 1.00 26.56 145 PHE A O 1
ATOM 1092 N N . GLU A 1 146 ? 0.125 7.111 -14.407 1.00 21.41 146 GLU A N 1
ATOM 1093 C CA . GLU A 1 146 ? -0.132 6.662 -13.048 1.00 28.81 146 GLU A CA 1
ATOM 1094 C C . GLU A 1 146 ? -1.130 5.516 -13.146 1.00 42.79 146 GLU A C 1
ATOM 1095 O O . GLU A 1 146 ? -2.351 5.723 -13.152 1.00 38.11 146 GLU A O 1
ATOM 1101 N N . VAL A 1 147 ? -0.586 4.305 -13.252 1.00 31.72 147 VAL A N 1
ATOM 1102 C CA . VAL A 1 147 ? -1.363 3.138 -13.653 1.00 30.95 147 VAL A CA 1
ATOM 1103 C C . VAL A 1 147 ? -1.948 2.371 -12.466 1.00 31.63 147 VAL A C 1
ATOM 1104 O O . VAL A 1 147 ? -1.668 1.183 -12.279 1.00 34.53 147 VAL A O 1
ATOM 1108 N N . SER A 1 148 ? -2.764 3.045 -11.665 1.00 23.46 148 SER A N 1
ATOM 1109 C CA . SER A 1 148 ? -3.388 2.400 -10.520 1.00 22.91 148 SER A CA 1
ATOM 1110 C C . SER A 1 148 ? -4.514 1.485 -11.000 1.00 22.39 148 SER A C 1
ATOM 1111 O O . SER A 1 148 ? -4.974 1.601 -12.138 1.00 21.33 148 SER A O 1
ATOM 1114 N N . ASN A 1 149 ? -4.955 0.581 -10.129 1.00 15.62 149 ASN A N 1
ATOM 1115 C CA . ASN A 1 149 ? -5.903 -0.461 -10.513 1.00 13.34 149 ASN A CA 1
ATOM 1116 C C . ASN A 1 149 ? -6.581 -1.083 -9.291 1.00 14.71 149 ASN A C 1
ATOM 1117 O O . ASN A 1 149 ? -6.443 -0.583 -8.172 1.00 13.59 149 ASN A O 1
ATOM 1122 N N . ALA A 1 150 ? -7.299 -2.185 -9.486 1.00 12.59 150 ALA A N 1
ATOM 1123 C CA . ALA A 1 150 ? -7.946 -2.846 -8.354 1.00 11.00 150 ALA A CA 1
ATOM 1124 C C . ALA A 1 150 ? -6.908 -3.363 -7.355 1.00 10.32 150 ALA A C 1
ATOM 1125 O O . ALA A 1 150 ? -7.149 -3.352 -6.153 1.00 12.76 150 ALA A O 1
ATOM 1127 N N . GLU A 1 151 ? -5.742 -3.790 -7.847 1.00 12.82 151 GLU A N 1
ATOM 1128 C CA . GLU A 1 151 ? -4.667 -4.234 -6.953 1.00 14.57 151 GLU A CA 1
ATOM 1129 C C . GLU A 1 151 ? -4.181 -3.112 -6.044 1.00 13.56 151 GLU A C 1
ATOM 1130 O O . GLU A 1 151 ? -3.791 -3.367 -4.905 1.00 15.33 151 GLU A O 1
ATOM 1136 N N . THR A 1 152 ? -4.182 -1.881 -6.550 1.00 12.70 152 THR A N 1
ATOM 1137 C CA . THR A 1 152 ? -3.800 -0.728 -5.740 1.00 14.06 152 THR A CA 1
ATOM 1138 C C . THR A 1 152 ? -4.746 -0.608 -4.555 1.00 13.68 152 THR A C 1
ATOM 1139 O O . THR A 1 152 ? -4.319 -0.348 -3.432 1.00 13.90 152 THR A O 1
ATOM 1143 N N . ILE A 1 153 ? -6.033 -0.806 -4.818 1.00 12.37 153 ILE A N 1
ATOM 1144 C CA . ILE A 1 153 ? -7.044 -0.746 -3.769 1.00 11.94 153 ILE A CA 1
ATOM 1145 C C . ILE A 1 153 ? -6.868 -1.900 -2.781 1.00 13.84 153 ILE A C 1
ATOM 1146 O O . ILE A 1 153 ? -6.905 -1.701 -1.567 1.00 13.88 153 ILE A O 1
ATOM 1151 N N . LEU A 1 154 ? -6.657 -3.102 -3.308 1.00 13.43 154 LEU A N 1
ATOM 1152 C CA . LEU A 1 154 ? -6.435 -4.265 -2.462 1.00 14.22 154 LEU A CA 1
ATOM 1153 C C . LEU A 1 154 ? -5.269 -4.031 -1.501 1.00 17.61 154 LEU A C 1
ATOM 1154 O O . LEU A 1 154 ? -5.348 -4.370 -0.323 1.00 18.53 154 LEU A O 1
ATOM 1159 N N . ALA A 1 155 ? -4.199 -3.423 -2.001 1.00 14.41 155 ALA A N 1
ATOM 1160 C CA . ALA A 1 155 ? -3.018 -3.184 -1.181 1.00 17.67 155 ALA A CA 1
ATOM 1161 C C . ALA A 1 155 ? -3.263 -2.092 -0.144 1.00 18.30 155 ALA A C 1
ATOM 1162 O O . ALA A 1 155 ? -2.642 -2.083 0.919 1.00 21.03 155 ALA A O 1
ATOM 1164 N N . ALA A 1 156 ? -4.172 -1.172 -0.450 1.00 17.30 156 ALA A N 1
ATOM 1165 C CA . ALA A 1 156 ? -4.489 -0.098 0.487 1.00 19.21 156 ALA A CA 1
ATOM 1166 C C . ALA A 1 156 ? -5.229 -0.655 1.692 1.00 24.33 156 ALA A C 1
ATOM 1167 O O . ALA A 1 156 ? -5.202 -0.071 2.773 1.00 31.09 156 ALA A O 1
ATOM 1169 N N . LEU A 1 157 ? -5.889 -1.789 1.499 1.00 18.35 157 LEU A N 1
ATOM 1170 C CA . LEU A 1 157 ? -6.597 -2.447 2.585 1.00 20.68 157 LEU A CA 1
ATOM 1171 C C . LEU A 1 157 ? -5.602 -3.073 3.550 1.00 29.07 157 LEU A C 1
ATOM 1172 O O . LEU A 1 157 ? -5.988 -3.580 4.602 1.00 34.44 157 LEU A O 1
ATOM 1177 N N . MET B 1 1 ? 1.402 23.498 -33.664 1.00 29.34 1 MET B N 1
ATOM 1178 C CA . MET B 1 1 ? 1.327 22.117 -34.114 1.00 25.51 1 MET B CA 1
ATOM 1179 C C . MET B 1 1 ? 1.377 22.034 -35.644 1.00 24.55 1 MET B C 1
ATOM 1180 O O . MET B 1 1 ? 0.691 22.792 -36.337 1.00 23.79 1 MET B O 1
ATOM 1185 N N . ILE B 1 2 ? 2.208 21.129 -36.166 1.00 15.36 2 ILE B N 1
ATOM 1186 C CA . ILE B 1 2 ? 2.230 20.828 -37.600 1.00 16.76 2 ILE B CA 1
ATOM 1187 C C . ILE B 1 2 ? 0.807 20.537 -38.093 1.00 16.15 2 ILE B C 1
ATOM 1188 O O . ILE B 1 2 ? -0.016 20.011 -37.350 1.00 15.58 2 ILE B O 1
ATOM 1193 N N . ALA B 1 3 ? 0.516 20.880 -39.344 1.00 14.45 3 ALA B N 1
ATOM 1194 C CA . ALA B 1 3 ? -0.828 20.677 -39.882 1.00 14.12 3 ALA B CA 1
ATOM 1195 C C . ALA B 1 3 ? -0.795 19.911 -41.200 1.00 13.18 3 ALA B C 1
ATOM 1196 O O . ALA B 1 3 ? 0.214 19.926 -41.911 1.00 12.47 3 ALA B O 1
ATOM 1198 N N . GLN B 1 4 ? -1.901 19.243 -41.528 1.00 14.18 4 GLN B N 1
ATOM 1199 C CA . GLN B 1 4 ? -2.006 18.548 -42.811 1.00 12.50 4 GLN B CA 1
ATOM 1200 C C . GLN B 1 4 ? -1.719 19.499 -43.954 1.00 14.10 4 GLN B C 1
ATOM 1201 O O . GLN B 1 4 ? -2.181 20.642 -43.955 1.00 14.51 4 GLN B O 1
ATOM 1207 N N . GLY B 1 5 ? -0.929 19.037 -44.913 1.00 11.79 5 GLY B N 1
ATOM 1208 C CA . GLY B 1 5 ? -0.573 19.860 -46.051 1.00 12.82 5 GLY B CA 1
ATOM 1209 C C . GLY B 1 5 ? 0.784 20.513 -45.891 1.00 14.77 5 GLY B C 1
ATOM 1210 O O . GLY B 1 5 ? 1.395 20.918 -46.868 1.00 16.83 5 GLY B O 1
ATOM 1211 N N . GLN B 1 6 ? 1.270 20.609 -44.657 1.00 11.41 6 GLN B N 1
ATOM 1212 C CA . GLN B 1 6 ? 2.580 21.203 -44.434 1.00 12.49 6 GLN B CA 1
ATOM 1213 C C . GLN B 1 6 ? 3.710 20.212 -44.660 1.00 11.52 6 GLN B C 1
ATOM 1214 O O . GLN B 1 6 ? 3.534 18.998 -44.537 1.00 13.36 6 GLN B O 1
ATOM 1220 N N . THR B 1 7 ? 4.870 20.744 -45.011 1.00 10.42 7 THR B N 1
ATOM 1221 C CA . THR B 1 7 ? 6.065 19.936 -45.170 1.00 10.34 7 THR B CA 1
ATOM 1222 C C . THR B 1 7 ? 6.778 19.840 -43.823 1.00 12.79 7 THR B C 1
ATOM 1223 O O . THR B 1 7 ? 6.783 20.802 -43.052 1.00 12.98 7 THR B O 1
ATOM 1227 N N . LEU B 1 8 ? 7.349 18.673 -43.510 1.00 11.63 8 LEU B N 1
ATOM 1228 C CA . LEU B 1 8 ? 8.065 18.507 -42.240 1.00 12.22 8 LEU B CA 1
ATOM 1229 C C . LEU B 1 8 ? 9.191 19.517 -42.074 1.00 10.52 8 LEU B C 1
ATOM 1230 O O . LEU B 1 8 ? 9.869 19.834 -43.044 1.00 12.53 8 LEU B O 1
ATOM 1235 N N . PRO B 1 9 ? 9.392 20.008 -40.838 1.00 13.22 9 PRO B N 1
ATOM 1236 C CA . PRO B 1 9 ? 10.643 20.696 -40.503 1.00 12.94 9 PRO B CA 1
ATOM 1237 C C . PRO B 1 9 ? 11.749 19.663 -40.594 1.00 14.83 9 PRO B C 1
ATOM 1238 O O . PRO B 1 9 ? 11.519 18.502 -40.230 1.00 14.65 9 PRO B O 1
ATOM 1242 N N . ASN B 1 10 ? 12.922 20.048 -41.074 1.00 13.29 10 ASN B N 1
ATOM 1243 C CA . ASN B 1 10 ? 13.974 19.071 -41.298 1.00 11.68 10 ASN B CA 1
ATOM 1244 C C . ASN B 1 10 ? 14.803 18.843 -40.038 1.00 12.48 10 ASN B C 1
ATOM 1245 O O . ASN B 1 10 ? 16.030 19.001 -40.025 1.00 15.15 10 ASN B O 1
ATOM 1250 N N . ALA B 1 11 ? 14.103 18.474 -38.973 1.00 12.38 11 ALA B N 1
ATOM 1251 C CA . ALA B 1 11 ? 14.719 18.181 -37.692 1.00 11.59 11 ALA B CA 1
ATOM 1252 C C . ALA B 1 11 ? 15.388 16.812 -37.734 1.00 12.27 11 ALA B C 1
ATOM 1253 O O . ALA B 1 11 ? 15.111 16.000 -38.620 1.00 12.58 11 ALA B O 1
ATOM 1255 N N . THR B 1 12 ? 16.254 16.558 -36.760 1.00 14.00 12 THR B N 1
ATOM 1256 C CA . THR B 1 12 ? 17.091 15.364 -36.758 1.00 12.45 12 THR B CA 1
ATOM 1257 C C . THR B 1 12 ? 16.456 14.222 -35.971 1.00 11.40 12 THR B C 1
ATOM 1258 O O . THR B 1 12 ? 15.808 14.466 -34.956 1.00 13.05 12 THR B O 1
ATOM 1262 N N . LEU B 1 13 ? 16.652 12.990 -36.449 1.00 10.49 13 LEU B N 1
ATOM 1263 C CA . LEU B 1 13 ? 16.307 11.781 -35.706 1.00 10.26 13 LEU B CA 1
ATOM 1264 C C . LEU B 1 13 ? 17.508 10.843 -35.673 1.00 11.68 13 LEU B C 1
ATOM 1265 O O . LEU B 1 13 ? 18.312 10.843 -36.610 1.00 11.71 13 LEU B O 1
ATOM 1270 N N . SER B 1 14 ? 17.643 10.053 -34.611 1.00 9.43 14 SER B N 1
AT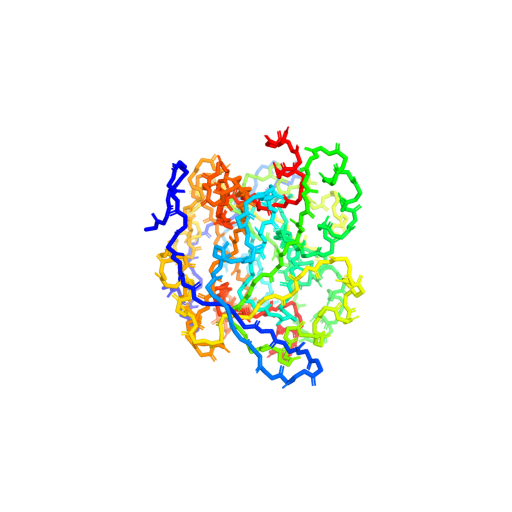OM 1271 C CA . SER B 1 14 ? 18.841 9.228 -34.452 1.00 10.23 14 SER B CA 1
ATOM 1272 C C . SER B 1 14 ? 18.551 7.735 -34.483 1.00 11.48 14 SER B C 1
ATOM 1273 O O . SER B 1 14 ? 17.425 7.288 -34.260 1.00 11.48 14 SER B O 1
ATOM 1276 N N . GLN B 1 15 ? 19.601 6.975 -34.777 1.00 12.03 15 GLN B N 1
ATOM 1277 C CA . GLN B 1 15 ? 19.541 5.526 -34.917 1.00 13.21 15 GLN B CA 1
ATOM 1278 C C . GLN B 1 15 ? 20.839 4.919 -34.434 1.00 14.35 15 GLN B C 1
ATOM 1279 O O . GLN B 1 15 ? 21.873 5.577 -34.425 1.00 15.88 15 GLN B O 1
ATOM 1285 N N . LEU B 1 16 ? 20.775 3.653 -34.047 1.00 15.49 16 LEU B N 1
ATOM 1286 C CA . LEU B 1 16 ? 21.963 2.894 -33.704 1.00 18.68 16 LEU B CA 1
ATOM 1287 C C . LEU B 1 16 ? 22.231 1.909 -34.831 1.00 22.95 16 LEU B C 1
ATOM 1288 O O . LEU B 1 16 ? 21.364 1.110 -35.175 1.00 26.05 16 LEU B O 1
ATOM 1293 N N . THR B 1 17 ? 23.415 1.994 -35.432 1.00 22.24 17 THR B N 1
ATOM 1294 C CA . THR B 1 17 ? 23.819 1.060 -36.486 1.00 25.81 17 THR B CA 1
ATOM 1295 C C . THR B 1 17 ? 25.195 0.482 -36.162 1.00 22.03 17 THR B C 1
ATOM 1296 O O . THR B 1 17 ? 25.700 0.655 -35.049 1.00 23.13 17 THR B O 1
ATOM 1300 N N . LYS B 1 18 ? 25.813 -0.189 -37.129 1.00 31.48 18 LYS B N 1
ATOM 1301 C CA . LYS B 1 18 ? 27.158 -0.722 -36.912 1.00 27.98 18 LYS B CA 1
ATOM 1302 C C . LYS B 1 18 ? 28.175 0.410 -36.759 1.00 23.48 18 LYS B C 1
ATOM 1303 O O . LYS B 1 18 ? 29.264 0.209 -36.226 1.00 22.55 18 LYS B O 1
ATOM 1309 N N . GLU B 1 19 ? 27.807 1.607 -37.205 1.00 20.73 19 GLU B N 1
ATOM 1310 C CA . GLU B 1 19 ? 28.634 2.793 -36.972 1.00 25.07 19 GLU B CA 1
ATOM 1311 C C . GLU B 1 19 ? 28.496 3.304 -35.542 1.00 22.93 19 GLU B C 1
ATOM 1312 O O . GLU B 1 19 ? 29.222 4.211 -35.127 1.00 23.48 19 GLU B O 1
ATOM 1318 N N . GLY B 1 20 ? 27.557 2.731 -34.792 1.00 21.25 20 GLY B N 1
ATOM 1319 C CA . GLY B 1 20 ? 27.201 3.264 -33.489 1.00 23.19 20 GLY B CA 1
ATOM 1320 C C . GLY B 1 20 ? 26.059 4.257 -33.644 1.00 19.48 20 GLY B C 1
ATOM 1321 O O . GLY B 1 20 ? 25.236 4.124 -34.552 1.00 20.50 20 GLY B O 1
ATOM 1322 N N . MET B 1 21 ? 26.018 5.255 -32.768 1.00 18.24 21 MET B N 1
ATOM 1323 C CA . MET B 1 21 ? 25.021 6.308 -32.878 1.00 17.79 21 MET B CA 1
ATOM 1324 C C . MET B 1 21 ? 25.210 7.127 -34.148 1.00 18.72 21 MET B C 1
ATOM 1325 O O . MET B 1 21 ? 26.293 7.652 -34.403 1.00 19.74 21 MET B O 1
ATOM 1330 N N . VAL B 1 22 ? 24.146 7.233 -34.938 1.00 16.46 22 VAL B N 1
ATOM 1331 C CA . VAL B 1 22 ? 24.124 8.128 -36.084 1.00 15.54 22 VAL B CA 1
ATOM 1332 C C . VAL B 1 22 ? 22.860 8.977 -36.053 1.00 14.70 22 VAL B C 1
ATOM 1333 O O . VAL B 1 22 ? 21.890 8.638 -35.361 1.00 14.67 22 VAL B O 1
ATOM 1337 N N . HIS B 1 23 ? 22.869 10.083 -36.788 1.00 14.79 23 HIS B N 1
ATOM 1338 C CA . HIS B 1 23 ? 21.683 10.924 -36.884 1.00 13.78 23 HIS B CA 1
ATOM 1339 C C . HIS B 1 23 ? 21.575 11.577 -38.255 1.00 14.94 23 HIS B C 1
ATOM 1340 O O . HIS B 1 23 ? 22.580 11.786 -38.936 1.00 15.70 23 HIS B O 1
ATOM 1347 N N . HIS B 1 24 ? 20.346 11.889 -38.658 1.00 12.86 24 HIS B N 1
ATOM 1348 C CA . HIS B 1 24 ? 20.071 12.445 -39.983 1.00 13.60 24 HIS B CA 1
ATOM 1349 C C . HIS B 1 24 ? 18.897 13.395 -39.916 1.00 13.77 24 HIS B C 1
ATOM 1350 O O . HIS B 1 24 ? 17.984 13.193 -39.106 1.00 12.57 24 HIS B O 1
ATOM 1357 N N . PRO B 1 25 ? 18.891 14.425 -40.776 1.00 11.38 25 PRO B N 1
ATOM 1358 C CA . PRO B 1 25 ? 17.652 15.193 -40.926 1.00 13.07 25 PRO B CA 1
ATOM 1359 C C . PRO B 1 25 ? 16.559 14.290 -41.487 1.00 12.30 25 PRO B C 1
ATOM 1360 O O . PRO B 1 25 ? 16.820 13.425 -42.325 1.00 13.10 25 PRO B O 1
ATOM 1364 N N . VAL B 1 26 ? 15.340 14.475 -41.006 1.00 10.55 26 VAL B N 1
ATOM 1365 C CA . VAL B 1 26 ? 14.283 13.532 -41.317 1.00 12.02 26 VAL B CA 1
ATOM 1366 C C . VAL B 1 26 ? 13.976 13.456 -42.824 1.00 12.94 26 VAL B C 1
ATOM 1367 O O . VAL B 1 26 ? 13.611 12.396 -43.329 1.00 11.05 26 VAL B O 1
ATOM 1371 N N . LEU B 1 27 ? 14.152 14.549 -43.562 1.00 11.82 27 LEU B N 1
ATOM 1372 C CA . LEU B 1 27 ? 13.845 14.506 -44.988 1.00 10.36 27 LEU B CA 1
ATOM 1373 C C . LEU B 1 27 ? 14.880 13.664 -45.758 1.00 10.82 27 LEU B C 1
ATOM 1374 O O . LEU B 1 27 ? 14.574 13.139 -46.822 1.00 12.40 27 LEU B O 1
ATOM 1379 N N . GLU B 1 28 ? 16.079 13.503 -45.216 1.00 10.60 28 GLU B N 1
ATOM 1380 C CA . GLU B 1 28 ? 17.036 12.588 -45.827 1.00 13.26 28 GLU B CA 1
ATOM 1381 C C . GLU B 1 28 ? 16.479 11.168 -45.768 1.00 15.07 28 GLU B C 1
ATOM 1382 O O . GLU B 1 28 ? 16.662 10.378 -46.692 1.00 19.26 28 GLU B O 1
ATOM 1388 N N . LEU B 1 29 ? 15.783 10.857 -44.677 1.00 13.09 29 LEU B N 1
ATOM 1389 C CA . LEU B 1 29 ? 15.192 9.535 -44.489 1.00 14.48 29 LEU B CA 1
ATOM 1390 C C . LEU B 1 29 ? 13.907 9.342 -45.284 1.00 14.77 29 LEU B C 1
ATOM 1391 O O . LEU B 1 29 ? 13.648 8.249 -45.798 1.00 15.96 29 LEU B O 1
ATOM 1396 N N . PHE B 1 30 ? 13.092 10.392 -45.370 1.00 12.32 30 PHE B N 1
ATOM 1397 C CA . PHE B 1 30 ? 11.722 10.247 -45.857 1.00 10.03 30 PHE B CA 1
ATOM 1398 C C . PHE B 1 30 ? 11.492 10.784 -47.270 1.00 12.85 30 PHE B C 1
ATOM 1399 O O . PHE B 1 30 ? 10.456 10.504 -47.868 1.00 12.44 30 PHE B O 1
ATOM 1407 N N . ALA B 1 31 ? 12.412 11.589 -47.796 1.00 14.34 31 ALA B N 1
ATOM 1408 C CA . ALA B 1 31 ? 12.184 12.153 -49.131 1.00 14.55 31 ALA B CA 1
ATOM 1409 C C . ALA B 1 31 ? 12.024 11.051 -50.168 1.00 13.92 31 ALA B C 1
ATOM 1410 O O . ALA B 1 31 ? 12.688 10.021 -50.093 1.00 14.15 31 ALA B O 1
ATOM 1412 N N . GLY B 1 32 ? 11.122 11.273 -51.116 1.00 11.69 32 GLY B N 1
ATOM 1413 C CA . GLY B 1 32 ? 10.930 10.354 -52.221 1.00 13.23 32 GLY B CA 1
ATOM 1414 C C . GLY B 1 32 ? 10.164 9.100 -51.869 1.00 15.33 32 GLY B C 1
ATOM 1415 O O . GLY B 1 32 ? 10.084 8.180 -52.682 1.00 17.27 32 GLY B O 1
ATOM 1416 N N . LYS B 1 33 ? 9.590 9.072 -50.668 1.00 12.82 33 LYS B N 1
ATOM 1417 C CA . LYS B 1 33 ? 8.854 7.906 -50.182 1.00 13.23 33 LYS B CA 1
ATOM 1418 C C . LYS B 1 33 ? 7.489 8.288 -49.643 1.00 12.27 33 LYS B C 1
ATOM 1419 O O . LYS B 1 33 ? 7.295 9.414 -49.186 1.00 11.89 33 LYS B O 1
ATOM 1425 N N . LYS B 1 34 ? 6.556 7.341 -49.667 1.00 9.89 34 LYS B N 1
ATOM 1426 C CA . LYS B 1 34 ? 5.339 7.447 -48.874 1.00 9.97 34 LYS B CA 1
ATOM 1427 C C . LYS B 1 34 ? 5.627 6.730 -47.561 1.00 11.15 34 LYS B C 1
ATOM 1428 O O . LYS B 1 34 ? 5.942 5.540 -47.545 1.00 10.86 34 LYS B O 1
ATOM 1434 N N . VAL B 1 35 ? 5.556 7.469 -46.460 1.00 9.25 35 VAL B N 1
ATOM 1435 C CA . VAL B 1 35 ? 5.970 6.980 -45.154 1.00 8.86 35 VAL B CA 1
ATOM 1436 C C . VAL B 1 35 ? 4.795 6.988 -44.196 1.00 7.97 35 VAL B C 1
ATOM 1437 O O . VAL B 1 35 ? 4.029 7.952 -44.168 1.00 9.60 35 VAL B O 1
ATOM 1441 N N . VAL B 1 36 ? 4.626 5.918 -43.425 1.00 6.91 36 VAL B N 1
ATOM 1442 C CA . VAL B 1 36 ? 3.713 5.953 -42.288 1.00 7.53 36 VAL B CA 1
ATOM 1443 C C . VAL B 1 36 ? 4.562 6.099 -41.040 1.00 8.17 36 VAL B C 1
ATOM 1444 O O . VAL B 1 36 ? 5.464 5.291 -40.800 1.00 9.44 36 VAL B O 1
ATOM 1448 N N . LEU B 1 37 ? 4.285 7.140 -40.256 1.00 8.12 37 LEU B N 1
ATOM 1449 C CA . LEU B 1 37 ? 5.041 7.403 -39.034 1.00 7.78 37 LEU B CA 1
ATOM 1450 C C . LEU B 1 37 ? 4.106 7.318 -37.834 1.00 8.84 37 LEU B C 1
ATOM 1451 O O . LEU B 1 37 ? 3.072 7.976 -37.820 1.00 10.58 37 LEU B O 1
ATOM 1456 N N . PHE B 1 38 ? 4.472 6.496 -36.857 1.00 9.18 38 PHE B N 1
ATOM 1457 C CA . PHE B 1 38 ? 3.667 6.313 -35.647 1.00 9.83 38 PHE B CA 1
ATOM 1458 C C . PHE B 1 38 ? 4.478 6.734 -34.427 1.00 8.94 38 PHE B C 1
ATOM 1459 O O . PHE B 1 38 ? 5.567 6.208 -34.185 1.00 10.15 38 PHE B O 1
ATOM 1467 N N . ALA B 1 39 ? 3.938 7.677 -33.661 1.00 7.40 39 ALA B N 1
ATOM 1468 C CA . ALA B 1 39 ? 4.646 8.186 -32.493 1.00 7.65 39 ALA B CA 1
ATOM 1469 C C . ALA B 1 39 ? 3.970 7.781 -31.201 1.00 8.78 39 ALA B C 1
ATOM 1470 O O . ALA B 1 39 ? 2.732 7.743 -31.120 1.00 9.32 39 ALA B O 1
ATOM 1472 N N . VAL B 1 40 ? 4.785 7.494 -30.193 1.00 10.10 40 VAL B N 1
ATOM 1473 C CA . VAL B 1 40 ? 4.286 7.081 -28.888 1.00 9.61 40 VAL B CA 1
ATOM 1474 C C . VAL B 1 40 ? 4.927 7.930 -27.799 1.00 9.57 40 VAL B C 1
ATOM 1475 O O . VAL B 1 40 ? 5.970 8.545 -28.034 1.00 9.49 40 VAL B O 1
ATOM 1479 N N . PRO B 1 41 ? 4.291 7.988 -26.618 1.00 8.14 41 PRO B N 1
ATOM 1480 C CA . PRO B 1 41 ? 4.873 8.725 -25.484 1.00 9.10 41 PRO B CA 1
ATOM 1481 C C . PRO B 1 41 ? 6.146 8.080 -24.936 1.00 9.22 41 PRO B C 1
ATOM 1482 O O . PRO B 1 41 ? 6.956 8.733 -24.282 1.00 9.98 41 PRO B O 1
ATOM 1486 N N . GLY B 1 42 ? 6.313 6.790 -25.171 1.00 8.99 42 GLY B N 1
ATOM 1487 C CA . GLY B 1 42 ? 7.527 6.139 -24.738 1.00 10.57 42 GLY B CA 1
ATOM 1488 C C . GLY B 1 42 ? 7.601 4.704 -25.190 1.00 8.62 42 GLY B C 1
ATOM 1489 O O . GLY B 1 42 ? 6.599 3.990 -25.219 1.00 10.25 42 GLY B O 1
ATOM 1490 N N . ALA B 1 43 ? 8.814 4.280 -25.530 1.00 8.54 43 ALA B N 1
ATOM 1491 C CA . ALA B 1 43 ? 9.085 2.871 -25.740 1.00 9.65 43 ALA B CA 1
ATOM 1492 C C . ALA B 1 43 ? 8.710 2.113 -24.462 1.00 10.87 43 ALA B C 1
ATOM 1493 O O . ALA B 1 43 ? 8.847 2.642 -23.352 1.00 10.54 43 ALA B O 1
ATOM 1495 N N . PHE B 1 44 ? 8.183 0.901 -24.630 1.00 10.12 44 PHE B N 1
ATOM 1496 C CA . PHE B 1 44 ? 7.817 -0.006 -23.537 1.00 11.55 44 PHE B CA 1
ATOM 1497 C C . PHE B 1 44 ? 6.637 0.480 -22.710 1.00 12.37 44 PHE B C 1
ATOM 1498 O O . PHE B 1 44 ? 6.284 -0.150 -21.709 1.00 15.72 44 PHE B O 1
ATOM 1506 N N . THR B 1 45 ? 6.006 1.575 -23.128 1.00 11.84 45 THR B N 1
ATOM 1507 C CA . THR B 1 45 ? 4.814 2.031 -22.415 1.00 16.60 45 THR B CA 1
ATOM 1508 C C . THR B 1 45 ? 3.618 1.173 -22.825 1.00 17.41 45 THR B C 1
ATOM 1509 O O . THR B 1 45 ? 3.520 0.738 -23.972 1.00 19.23 45 THR B O 1
ATOM 1513 N N . PRO B 1 46 ? 2.716 0.905 -21.869 1.00 17.51 46 PRO B N 1
ATOM 1514 C CA . PRO B 1 46 ? 1.580 0.018 -22.101 1.00 21.00 46 PRO B CA 1
ATOM 1515 C C . PRO B 1 46 ? 0.478 0.694 -22.890 1.00 22.14 46 PRO B C 1
ATOM 1516 O O . PRO B 1 46 ? 0.396 1.921 -22.937 1.00 21.78 46 PRO B O 1
ATOM 1520 N N . THR B 1 47 ? -0.365 -0.120 -23.507 1.00 24.44 47 THR B N 1
ATOM 1521 C CA . THR B 1 47 ? -1.600 0.368 -24.089 1.00 25.04 47 THR B CA 1
ATOM 1522 C C . THR B 1 47 ? -2.730 -0.523 -23.618 1.00 24.51 47 THR B C 1
ATOM 1523 O O . THR B 1 47 ? -2.512 -1.682 -23.255 1.00 23.39 47 THR B O 1
ATOM 1527 N N . CYS B 1 48 ? -3.936 0.017 -23.611 1.00 24.81 48 CYS B N 1
ATOM 1528 C CA . CYS B 1 48 ? -5.090 -0.816 -23.348 1.00 22.47 48 CYS B CA 1
ATOM 1529 C C . CYS B 1 48 ? -6.061 -0.703 -24.511 1.00 30.45 48 CYS B C 1
ATOM 1530 O O . CYS B 1 48 ? -6.415 -1.711 -25.119 1.00 41.25 48 CYS B O 1
ATOM 1533 N N . SER B 1 49 ? -6.465 0.517 -24.847 1.00 23.83 49 SER B N 1
ATOM 1534 C CA . SER B 1 49 ? -7.301 0.720 -26.028 1.00 28.48 49 SER B CA 1
ATOM 1535 C C . SER B 1 49 ? -6.655 1.670 -27.031 1.00 24.85 49 SER B C 1
ATOM 1536 O O . SER B 1 49 ? -7.099 1.762 -28.177 1.00 25.98 49 SER B O 1
ATOM 1539 N N . GLU B 1 50 ? -5.611 2.374 -26.597 1.00 25.29 50 GLU B N 1
ATOM 1540 C CA . GLU B 1 50 ? -4.900 3.315 -27.466 1.00 25.36 50 GLU B CA 1
ATOM 1541 C C . GLU B 1 50 ? -4.230 2.595 -28.628 1.00 22.43 50 GLU B C 1
ATOM 1542 O O . GLU B 1 50 ? -4.012 1.383 -28.575 1.00 21.73 50 GLU B O 1
ATOM 1548 N N . ALA B 1 51 ? -3.895 3.345 -29.676 1.00 20.59 51 ALA B N 1
ATOM 1549 C CA . ALA B 1 51 ? -3.149 2.783 -30.791 1.00 17.82 51 ALA B CA 1
ATOM 1550 C C . ALA B 1 51 ? -1.808 2.254 -30.305 1.00 19.08 51 ALA B C 1
ATOM 1551 O O . ALA B 1 51 ? -1.236 2.778 -29.344 1.00 19.51 51 ALA B O 1
ATOM 1553 N N . HIS B 1 52 ? -1.299 1.222 -30.966 1.00 18.99 52 HIS B N 1
ATOM 1554 C CA . HIS B 1 52 ? -0.029 0.638 -30.557 1.00 17.91 52 HIS B CA 1
ATOM 1555 C C . HIS B 1 52 ? 0.755 0.102 -31.741 1.00 17.12 52 HIS B C 1
ATOM 1556 O O . HIS B 1 52 ? 0.203 -0.141 -32.819 1.00 15.45 52 HIS B O 1
ATOM 1563 N N . LEU B 1 53 ? 2.052 -0.077 -31.529 1.00 16.37 53 LEU B N 1
ATOM 1564 C CA . LEU B 1 53 ? 2.939 -0.504 -32.602 1.00 18.49 53 LEU B CA 1
ATOM 1565 C C . LEU B 1 53 ? 2.611 -1.904 -33.138 1.00 17.09 53 LEU B C 1
ATOM 1566 O O . LEU B 1 53 ? 2.653 -2.104 -34.349 1.00 16.98 53 LEU B O 1
ATOM 1571 N N . PRO B 1 54 ? 2.294 -2.884 -32.257 1.00 16.78 54 PRO B N 1
ATOM 1572 C CA . PRO B 1 54 ? 1.957 -4.193 -32.837 1.00 19.36 54 PRO B CA 1
ATOM 1573 C C . PRO B 1 54 ? 0.770 -4.156 -33.811 1.00 16.42 54 PRO B C 1
ATOM 1574 O O . PRO B 1 54 ? 0.676 -5.022 -34.674 1.00 19.04 54 PRO B O 1
ATOM 1578 N N . GLY B 1 55 ? -0.104 -3.161 -33.691 1.00 15.59 55 GLY B N 1
ATOM 1579 C CA . GLY B 1 55 ? -1.176 -2.975 -34.653 1.00 16.39 55 GLY B CA 1
ATOM 1580 C C . GLY B 1 55 ? -0.642 -2.628 -36.034 1.00 16.04 55 GLY B C 1
ATOM 1581 O O . GLY B 1 55 ? -1.224 -3.018 -37.051 1.00 15.94 55 GLY B O 1
ATOM 1582 N N . TYR B 1 56 ? 0.463 -1.886 -36.070 1.00 14.98 56 TYR B N 1
ATOM 1583 C CA . TYR B 1 56 ? 1.119 -1.553 -37.334 1.00 15.29 56 TYR B CA 1
ATOM 1584 C C . TYR B 1 56 ? 1.875 -2.743 -37.885 1.00 16.67 56 TYR B C 1
ATOM 1585 O O . TYR B 1 56 ? 1.959 -2.932 -39.097 1.00 17.47 56 TYR B O 1
ATOM 1594 N N . ILE B 1 57 ? 2.414 -3.551 -36.984 1.00 17.42 57 ILE B N 1
ATOM 1595 C CA . ILE B 1 57 ? 3.090 -4.769 -37.386 1.00 20.26 57 ILE B CA 1
ATOM 1596 C C . ILE B 1 57 ? 2.096 -5.754 -38.014 1.00 16.54 57 ILE B C 1
ATOM 1597 O O . ILE B 1 57 ? 2.392 -6.355 -39.051 1.00 23.51 57 ILE B O 1
ATOM 1602 N N . VAL B 1 58 ? 0.910 -5.908 -37.427 1.00 17.62 58 VAL B N 1
ATOM 1603 C CA . VAL B 1 58 ? -0.053 -6.850 -38.006 1.00 20.10 58 VAL B CA 1
ATOM 1604 C C . VAL B 1 58 ? -0.559 -6.368 -39.371 1.00 22.12 58 VAL B C 1
ATOM 1605 O O . VAL B 1 58 ? -0.868 -7.178 -40.241 1.00 19.64 58 VAL B O 1
ATOM 1609 N N . LEU B 1 59 ? -0.620 -5.055 -39.571 1.00 18.22 59 LEU B N 1
ATOM 1610 C CA . LEU B 1 59 ? -1.148 -4.515 -40.818 1.00 19.69 59 LEU B CA 1
ATOM 1611 C C . LEU B 1 59 ? -0.060 -4.092 -41.804 1.00 16.17 59 LEU B C 1
ATOM 1612 O O . LEU B 1 59 ? -0.370 -3.493 -42.826 1.00 15.32 59 LEU B O 1
ATOM 1617 N N . ALA B 1 60 ? 1.195 -4.414 -41.507 1.00 15.20 60 ALA B N 1
ATOM 1618 C CA . ALA B 1 60 ? 2.324 -3.960 -42.332 1.00 15.70 60 ALA B CA 1
ATOM 1619 C C . ALA B 1 60 ? 2.184 -4.321 -43.819 1.00 15.63 60 ALA B C 1
ATOM 1620 O O . ALA B 1 60 ? 2.425 -3.478 -44.690 1.00 16.23 60 ALA B O 1
ATOM 1622 N N . ASP B 1 61 ? 1.794 -5.556 -44.119 1.00 15.34 61 ASP B N 1
ATOM 1623 C CA . ASP B 1 61 ? 1.688 -5.985 -45.517 1.00 19.17 61 ASP B CA 1
ATOM 1624 C C . ASP B 1 61 ? 0.573 -5.234 -46.233 1.00 14.72 61 ASP B C 1
ATOM 1625 O O . ASP B 1 61 ? 0.716 -4.852 -47.402 1.00 13.96 61 ASP B O 1
ATOM 1630 N N . GLN B 1 62 ? -0.534 -5.009 -45.536 1.00 14.26 62 GLN B N 1
ATOM 1631 C CA . GLN B 1 62 ? -1.638 -4.265 -46.116 1.00 14.72 62 GLN B CA 1
ATOM 1632 C C . GLN B 1 62 ? -1.278 -2.796 -46.346 1.00 12.85 62 GLN B C 1
ATOM 1633 O O . GLN B 1 62 ? -1.686 -2.216 -47.348 1.00 13.30 62 GLN B O 1
ATOM 1639 N N . LEU B 1 63 ? -0.517 -2.204 -45.422 1.00 12.36 63 LEU B N 1
ATOM 1640 C CA . LEU B 1 63 ? -0.042 -0.832 -45.596 1.00 11.86 63 LEU B CA 1
ATOM 1641 C C . LEU B 1 63 ? 0.870 -0.725 -46.821 1.00 10.75 63 LEU B C 1
ATOM 1642 O O . LEU B 1 63 ? 0.683 0.156 -47.675 1.00 11.37 63 LEU B O 1
ATOM 1647 N N . LYS B 1 64 ? 1.826 -1.638 -46.933 1.00 11.15 64 LYS B N 1
ATOM 1648 C CA . LYS B 1 64 ? 2.702 -1.650 -48.106 1.00 10.91 64 LYS B CA 1
ATOM 1649 C C . LYS B 1 64 ? 1.927 -1.921 -49.397 1.00 11.19 64 LYS B C 1
ATOM 1650 O O . LYS B 1 64 ? 2.251 -1.371 -50.455 1.00 11.07 64 LYS B O 1
ATOM 1656 N N . ALA B 1 65 ? 0.890 -2.752 -49.317 1.00 12.01 65 ALA B N 1
ATOM 1657 C CA . ALA B 1 65 ? 0.075 -3.032 -50.498 1.00 14.10 65 ALA B CA 1
ATOM 1658 C C . ALA B 1 65 ? -0.582 -1.763 -51.031 1.00 14.55 65 ALA B C 1
ATOM 1659 O O . ALA B 1 65 ? -0.827 -1.636 -52.231 1.00 14.42 65 ALA B O 1
ATOM 1661 N N . LYS B 1 66 ? -0.843 -0.813 -50.136 1.00 12.21 66 LYS B N 1
ATOM 1662 C CA . LYS B 1 66 ? -1.481 0.439 -50.511 1.00 13.90 66 LYS B CA 1
ATOM 1663 C C . LYS B 1 66 ? -0.473 1.552 -50.779 1.00 13.66 66 LYS B C 1
ATOM 1664 O O . LYS B 1 66 ? -0.841 2.735 -50.795 1.00 20.47 66 LYS B O 1
ATOM 1670 N N . GLY B 1 67 ? 0.786 1.182 -50.992 1.00 12.29 67 GLY B N 1
ATOM 1671 C CA . GLY B 1 67 ? 1.780 2.124 -51.468 1.00 14.11 67 GLY B CA 1
ATOM 1672 C C . GLY B 1 67 ? 2.734 2.683 -50.440 1.00 13.70 67 GLY B C 1
ATOM 1673 O O . GLY B 1 67 ? 3.535 3.557 -50.757 1.00 15.17 67 GLY B O 1
ATOM 1674 N N . VAL B 1 68 ? 2.664 2.189 -49.213 1.00 10.67 68 VAL B N 1
ATOM 1675 C CA . VAL B 1 68 ? 3.584 2.671 -48.191 1.00 9.86 68 VAL B CA 1
ATOM 1676 C C . VAL B 1 68 ? 4.963 2.065 -48.401 1.00 11.52 68 VAL B C 1
ATOM 1677 O O . VAL B 1 68 ? 5.111 0.842 -48.437 1.00 12.02 68 VAL B O 1
ATOM 1681 N N . ASP B 1 69 ? 5.975 2.920 -48.552 1.00 10.26 69 ASP B N 1
ATOM 1682 C CA . ASP B 1 69 ? 7.357 2.482 -48.730 1.00 10.50 69 ASP B CA 1
ATOM 1683 C C . ASP B 1 69 ? 8.093 2.162 -47.440 1.00 12.55 69 ASP B C 1
ATOM 1684 O O . ASP B 1 69 ? 9.028 1.357 -47.415 1.00 13.91 69 ASP B O 1
ATOM 1689 N N . LEU B 1 70 ? 7.695 2.832 -46.365 1.00 10.67 70 LEU B N 1
ATOM 1690 C CA . LEU B 1 70 ? 8.436 2.777 -45.123 1.00 9.28 70 LEU B CA 1
ATOM 1691 C C . LEU B 1 70 ? 7.465 2.991 -43.986 1.00 11.63 70 LEU B C 1
ATOM 1692 O O . LEU B 1 70 ? 6.677 3.935 -44.029 1.00 9.13 70 LEU B O 1
ATOM 1697 N N . ILE B 1 71 ? 7.492 2.103 -42.994 1.00 9.33 71 ILE B N 1
ATOM 1698 C CA . ILE B 1 71 ? 6.752 2.301 -41.759 1.00 9.95 71 ILE B CA 1
ATOM 1699 C C . ILE B 1 71 ? 7.784 2.583 -40.692 1.00 9.64 71 ILE B C 1
ATOM 1700 O O . ILE B 1 71 ? 8.743 1.823 -40.533 1.00 12.21 71 ILE B O 1
ATOM 1705 N N . ALA B 1 72 ? 7.588 3.678 -39.969 1.00 9.06 72 ALA B N 1
ATOM 1706 C CA . ALA B 1 72 ? 8.534 4.104 -38.947 1.00 8.88 72 ALA B CA 1
ATOM 1707 C C . ALA B 1 72 ? 7.829 4.393 -37.640 1.00 8.87 72 ALA B C 1
ATOM 1708 O O . ALA B 1 72 ? 6.685 4.839 -37.621 1.00 9.41 72 ALA B O 1
ATOM 1710 N N . SER B 1 73 ? 8.539 4.146 -36.550 1.00 8.22 73 SER B N 1
ATOM 1711 C CA . SER B 1 73 ? 8.059 4.470 -35.223 1.00 8.61 73 SER B CA 1
ATOM 1712 C C . SER B 1 73 ? 9.039 5.419 -34.556 1.00 10.07 73 SER B C 1
ATOM 1713 O O . SER B 1 73 ? 10.251 5.210 -34.603 1.00 11.06 73 SER B O 1
ATOM 1716 N N . VAL B 1 74 ? 8.509 6.487 -33.975 1.00 7.71 74 VAL B N 1
ATOM 1717 C CA . VAL B 1 74 ? 9.351 7.458 -33.282 1.00 8.24 74 VAL B CA 1
ATOM 1718 C C . VAL B 1 74 ? 8.878 7.656 -31.849 1.00 8.88 74 VAL B C 1
ATOM 1719 O O . VAL B 1 74 ? 7.691 7.514 -31.530 1.00 9.77 74 VAL B O 1
ATOM 1723 N N . SER B 1 75 ? 9.824 7.976 -30.979 1.00 7.68 75 SER B N 1
ATOM 1724 C CA . SER B 1 75 ? 9.511 8.303 -29.592 1.00 8.00 75 SER B CA 1
ATOM 1725 C C . SER B 1 75 ? 10.609 9.198 -29.034 1.00 8.70 75 SER B C 1
ATOM 1726 O O . SER B 1 75 ? 11.738 9.218 -29.559 1.00 7.94 75 SER B O 1
ATOM 1729 N N . VAL B 1 76 ? 10.280 9.929 -27.972 1.00 7.98 76 VAL B N 1
ATOM 1730 C CA . VAL B 1 76 ? 11.290 10.658 -27.225 1.00 7.59 76 VAL B CA 1
ATOM 1731 C C . VAL B 1 76 ? 11.933 9.637 -26.295 1.00 8.04 76 VAL B C 1
ATOM 1732 O O . VAL B 1 76 ? 11.501 9.426 -25.163 1.00 8.42 76 VAL B O 1
ATOM 1736 N N . ASN B 1 77 ? 12.945 8.978 -26.838 1.00 7.83 77 ASN B N 1
ATOM 1737 C CA . ASN B 1 77 ? 13.745 7.935 -26.203 1.00 8.18 77 ASN B CA 1
ATOM 1738 C C . ASN B 1 77 ? 15.054 7.955 -26.954 1.00 6.84 77 ASN B C 1
ATOM 1739 O O . ASN B 1 77 ? 15.113 8.468 -28.075 1.00 9.87 77 ASN B O 1
ATOM 1744 N N . ASP B 1 78 ? 16.095 7.359 -26.397 1.00 8.36 78 ASP B N 1
ATOM 1745 C CA . ASP B 1 78 ? 17.343 7.242 -27.144 1.00 8.80 78 ASP B CA 1
ATOM 1746 C C . ASP B 1 78 ? 17.321 6.001 -28.044 1.00 8.52 78 ASP B C 1
ATOM 1747 O O . ASP B 1 78 ? 16.448 5.119 -27.909 1.00 9.19 78 ASP B O 1
ATOM 1752 N N . ALA B 1 79 ? 18.299 5.918 -28.945 1.00 8.47 79 ALA B N 1
ATOM 1753 C CA . ALA B 1 79 ? 18.356 4.842 -29.935 1.00 9.23 79 ALA B CA 1
ATOM 1754 C C . ALA B 1 79 ? 18.640 3.449 -29.361 1.00 10.40 79 ALA B C 1
ATOM 1755 O O . ALA B 1 79 ? 18.244 2.454 -29.963 1.00 10.59 79 ALA B O 1
ATOM 1757 N N . PHE B 1 80 ? 19.309 3.347 -28.213 1.00 8.84 80 PHE B N 1
ATOM 1758 C CA . PHE B 1 80 ? 19.525 2.017 -27.631 1.00 8.52 80 PHE B CA 1
ATOM 1759 C C . PHE B 1 80 ? 18.195 1.442 -27.149 1.00 9.04 80 PHE B C 1
ATOM 1760 O O . PHE B 1 80 ? 17.873 0.279 -27.400 1.00 11.25 80 PHE B O 1
ATOM 1768 N N . VAL B 1 81 ? 17.412 2.269 -26.458 1.00 8.05 81 VAL B N 1
ATOM 1769 C CA . VAL B 1 81 ? 16.101 1.860 -26.004 1.00 9.88 81 VAL B CA 1
ATOM 1770 C C . VAL B 1 81 ? 15.157 1.581 -27.185 1.00 9.28 81 VAL B C 1
ATOM 1771 O O . VAL B 1 81 ? 14.410 0.602 -27.166 1.00 10.75 81 VAL B O 1
ATOM 1775 N N . MET B 1 82 ? 15.186 2.421 -28.214 1.00 9.79 82 MET B N 1
ATOM 1776 C CA . MET B 1 82 ? 14.339 2.168 -29.382 1.00 10.65 82 MET B CA 1
ATOM 1777 C C . MET B 1 82 ? 14.711 0.853 -30.079 1.00 10.22 82 MET B C 1
ATOM 1778 O O . MET B 1 82 ? 13.821 0.109 -30.500 1.00 10.65 82 MET B O 1
ATOM 1783 N N . LYS B 1 83 ? 16.006 0.553 -30.176 1.00 9.97 83 LYS B N 1
ATOM 1784 C CA . LYS B 1 83 ? 16.422 -0.722 -30.760 1.00 10.99 83 LYS B CA 1
ATOM 1785 C C . LYS B 1 83 ? 15.912 -1.899 -29.929 1.00 12.56 83 LYS B C 1
ATOM 1786 O O . LYS B 1 83 ? 15.376 -2.859 -30.474 1.00 12.79 83 LYS B O 1
ATOM 1792 N N . ALA B 1 84 ? 16.074 -1.823 -28.610 1.00 11.51 84 ALA B N 1
ATOM 1793 C CA . ALA B 1 84 ? 15.616 -2.883 -27.714 1.00 10.52 84 ALA B CA 1
ATOM 1794 C C . ALA B 1 84 ? 14.103 -3.070 -27.790 1.00 11.47 84 ALA B C 1
ATOM 1795 O O . ALA B 1 84 ? 13.591 -4.194 -27.741 1.00 14.14 84 ALA B O 1
ATOM 1797 N N . TRP B 1 85 ? 13.379 -1.967 -27.904 1.00 11.19 85 TRP B N 1
ATOM 1798 C CA . TRP B 1 85 ? 11.924 -2.009 -27.979 1.00 10.64 85 TRP B CA 1
ATOM 1799 C C . TRP B 1 85 ? 11.468 -2.667 -29.285 1.00 11.07 85 TRP B C 1
ATOM 1800 O O . TRP B 1 85 ? 10.529 -3.454 -29.291 1.00 12.43 85 TRP B O 1
ATOM 1811 N N . GLY B 1 86 ? 12.139 -2.328 -30.380 1.00 10.28 86 GLY B N 1
ATOM 1812 C CA . GLY B 1 86 ? 11.829 -2.939 -31.659 1.00 12.62 86 GLY B CA 1
ATOM 1813 C C . GLY B 1 86 ? 12.025 -4.447 -31.607 1.00 13.20 86 GLY B C 1
ATOM 1814 O O . GLY B 1 86 ? 11.181 -5.209 -32.072 1.00 13.98 86 GLY B O 1
ATOM 1815 N N . GLU B 1 87 ? 13.136 -4.876 -31.029 1.00 11.91 87 GLU B N 1
ATOM 1816 C CA . GLU B 1 87 ? 13.406 -6.303 -30.882 1.00 13.81 87 GLU B CA 1
ATOM 1817 C C . GLU B 1 87 ? 12.356 -6.988 -30.014 1.00 17.96 87 GLU B C 1
ATOM 1818 O O . GLU B 1 87 ? 11.883 -8.072 -30.352 1.00 19.33 87 GLU B O 1
ATOM 1824 N N . ALA B 1 88 ? 11.969 -6.358 -28.907 1.00 13.35 88 ALA B N 1
ATOM 1825 C CA . ALA B 1 88 ? 11.002 -6.975 -28.004 1.00 15.21 88 ALA B CA 1
ATOM 1826 C C . ALA B 1 88 ? 9.646 -7.201 -28.675 1.00 16.91 88 ALA B C 1
ATOM 1827 O O . ALA B 1 88 ? 8.915 -8.130 -28.324 1.00 20.51 88 ALA B O 1
ATOM 1829 N N . GLN B 1 89 ? 9.317 -6.352 -29.643 1.00 16.13 89 GLN B N 1
ATOM 1830 C CA . GLN B 1 89 ? 8.036 -6.432 -30.328 1.00 14.78 89 GLN B CA 1
ATOM 1831 C C . GLN B 1 89 ? 8.139 -7.147 -31.663 1.00 17.03 89 GLN B C 1
ATOM 1832 O O . GLN B 1 89 ? 7.163 -7.197 -32.407 1.00 17.52 89 GLN B O 1
ATOM 1838 N N . ASN B 1 90 ? 9.317 -7.680 -31.968 1.00 15.04 90 ASN B N 1
ATOM 1839 C CA . ASN B 1 90 ? 9.556 -8.323 -33.257 1.00 18.33 90 ASN B CA 1
ATOM 1840 C C . ASN B 1 90 ? 9.146 -7.393 -34.396 1.00 19.26 90 ASN B C 1
ATOM 1841 O O . ASN B 1 90 ? 8.331 -7.746 -35.255 1.00 19.24 90 ASN B O 1
ATOM 1846 N N . ALA B 1 91 ? 9.723 -6.193 -34.374 1.00 15.51 91 ALA B N 1
ATOM 1847 C CA . ALA B 1 91 ? 9.384 -5.123 -35.298 1.00 18.44 91 ALA B CA 1
ATOM 1848 C C . ALA B 1 91 ? 10.488 -4.880 -36.329 1.00 30.28 91 ALA B C 1
ATOM 1849 O O . ALA B 1 91 ? 10.788 -3.731 -36.658 1.00 31.57 91 ALA B O 1
ATOM 1851 N N . GLU B 1 92 ? 11.103 -5.943 -36.838 1.00 29.02 92 GLU B N 1
ATOM 1852 C CA . GLU B 1 92 ? 12.233 -5.762 -37.755 1.00 32.67 92 GLU B CA 1
ATOM 1853 C C . GLU B 1 92 ? 11.841 -5.017 -39.031 1.00 24.49 92 GLU B C 1
ATOM 1854 O O . GLU B 1 92 ? 12.665 -4.326 -39.629 1.00 36.45 92 GLU B O 1
ATOM 1860 N N . GLU B 1 93 ? 10.587 -5.161 -39.444 1.00 26.18 93 GLU B N 1
ATOM 1861 C CA . GLU B 1 93 ? 10.046 -4.412 -40.573 1.00 27.00 93 GLU B CA 1
ATOM 1862 C C . GLU B 1 93 ? 10.082 -2.891 -40.351 1.00 30.32 93 GLU B C 1
ATOM 1863 O O . GLU B 1 93 ? 10.517 -2.123 -41.211 1.00 32.51 93 GLU B O 1
ATOM 1869 N N . ILE B 1 94 ? 9.625 -2.478 -39.178 1.00 19.55 94 ILE B N 1
ATOM 1870 C CA . ILE B 1 94 ? 9.482 -1.069 -38.803 1.00 17.34 94 ILE B CA 1
ATOM 1871 C C . ILE B 1 94 ? 10.807 -0.360 -38.536 1.00 14.53 94 ILE B C 1
ATOM 1872 O O . ILE B 1 94 ? 11.663 -0.899 -37.827 1.00 19.19 94 ILE B O 1
ATOM 1877 N N . LEU B 1 95 ? 10.971 0.854 -39.063 1.00 12.34 95 LEU B N 1
ATOM 1878 C CA . LEU B 1 95 ? 12.172 1.646 -38.798 1.00 12.68 95 LEU B CA 1
ATOM 1879 C C . LEU B 1 95 ? 12.033 2.333 -37.435 1.00 11.57 95 LEU B C 1
ATOM 1880 O O . LEU B 1 95 ? 11.128 3.155 -37.241 1.00 12.66 95 LEU B O 1
ATOM 1885 N N . MET B 1 96 ? 12.911 1.997 -36.497 1.00 12.36 96 MET B N 1
ATOM 1886 C CA . MET B 1 96 ? 12.835 2.563 -35.155 1.00 10.74 96 MET B CA 1
ATOM 1887 C C . MET B 1 96 ? 13.668 3.837 -35.064 1.00 9.96 96 MET B C 1
ATOM 1888 O O . MET B 1 96 ? 14.892 3.804 -35.233 1.00 14.50 96 MET B O 1
ATOM 1893 N N . LEU B 1 97 ? 12.997 4.957 -34.804 1.00 8.92 97 LEU B N 1
ATOM 1894 C CA . LEU B 1 97 ? 13.649 6.265 -34.802 1.00 8.68 97 LEU B CA 1
ATOM 1895 C C . LEU B 1 97 ? 13.593 6.941 -33.438 1.00 9.10 97 LEU B C 1
ATOM 1896 O O . LEU B 1 97 ? 12.551 6.943 -32.777 1.00 9.02 97 LEU B O 1
ATOM 1901 N N . ALA B 1 98 ? 14.711 7.535 -33.035 1.00 8.75 98 ALA B N 1
ATOM 1902 C CA . ALA B 1 98 ? 14.824 8.122 -31.706 1.00 7.94 98 ALA B CA 1
ATOM 1903 C C . ALA B 1 98 ? 14.865 9.635 -31.769 1.00 8.68 98 ALA B C 1
ATOM 1904 O O . ALA B 1 98 ? 15.611 10.217 -32.563 1.00 9.53 98 ALA B O 1
ATOM 1906 N N . ASP B 1 99 ? 14.048 10.262 -30.931 1.00 8.76 99 ASP B N 1
ATOM 1907 C CA . ASP B 1 99 ? 14.070 11.710 -30.741 1.00 9.05 99 ASP B CA 1
ATOM 1908 C C . ASP B 1 99 ? 14.530 12.006 -29.321 1.00 10.41 99 ASP B C 1
ATOM 1909 O O . ASP B 1 99 ? 13.737 12.433 -28.484 1.00 10.01 99 ASP B O 1
ATOM 1914 N N . GLY B 1 100 ? 15.805 11.752 -29.037 1.00 9.67 100 GLY B N 1
ATOM 1915 C CA . GLY B 1 100 ? 16.278 11.643 -27.661 1.00 9.18 100 GLY B CA 1
ATOM 1916 C C . GLY B 1 100 ? 16.157 12.908 -26.828 1.00 8.42 100 GLY B C 1
ATOM 1917 O O . GLY B 1 100 ? 15.979 12.822 -25.613 1.00 10.38 100 GLY B O 1
ATOM 1918 N N . ASP B 1 101 ? 16.259 14.069 -27.481 1.00 10.87 101 ASP B N 1
ATOM 1919 C CA . ASP B 1 101 ? 16.141 15.357 -26.795 1.00 10.35 101 ASP B CA 1
ATOM 1920 C C . ASP B 1 101 ? 14.814 16.064 -27.094 1.00 12.94 101 ASP B C 1
ATOM 1921 O O . ASP B 1 101 ? 14.650 17.239 -26.766 1.00 12.30 101 ASP B O 1
ATOM 1926 N N . ALA B 1 102 ? 13.881 15.336 -27.713 1.00 9.67 102 ALA B N 1
ATOM 1927 C CA . ALA B 1 102 ? 12.551 15.853 -28.080 1.00 10.90 102 ALA B CA 1
ATOM 1928 C C . ALA B 1 102 ? 12.583 16.994 -29.097 1.00 9.85 102 ALA B C 1
ATOM 1929 O O . ALA B 1 102 ? 11.584 17.689 -29.266 1.00 10.50 102 ALA B O 1
ATOM 1931 N N . SER B 1 103 ? 13.699 17.189 -29.785 1.00 10.59 103 SER B N 1
ATOM 1932 C CA . SER B 1 103 ? 13.794 18.312 -30.718 1.00 9.57 103 SER B CA 1
ATOM 1933 C C . SER B 1 103 ? 12.867 18.133 -31.924 1.00 10.21 103 SER B C 1
ATOM 1934 O O . SER B 1 103 ? 12.258 19.095 -32.378 1.00 12.53 103 SER B O 1
ATOM 1937 N N . PHE B 1 104 ? 12.739 16.907 -32.426 1.00 9.73 104 PHE B N 1
ATOM 1938 C CA . PHE B 1 104 ? 11.851 16.627 -33.556 1.00 11.38 104 PHE B CA 1
ATOM 1939 C C . PHE B 1 104 ? 10.401 16.852 -33.137 1.00 8.89 104 PHE B C 1
ATOM 1940 O O . PHE B 1 104 ? 9.638 17.525 -33.811 1.00 10.27 104 PHE B O 1
ATOM 1948 N N . THR B 1 105 ? 10.043 16.298 -31.987 1.00 9.53 105 THR B N 1
ATOM 1949 C CA . THR B 1 105 ? 8.686 16.392 -31.456 1.00 10.48 105 THR B CA 1
ATOM 1950 C C . THR B 1 105 ? 8.299 17.849 -31.186 1.00 10.47 105 THR B C 1
ATOM 1951 O O . THR B 1 105 ? 7.193 18.283 -31.538 1.00 11.31 105 THR B O 1
ATOM 1955 N N . LYS B 1 106 ? 9.205 18.611 -30.569 1.00 10.40 106 LYS B N 1
ATOM 1956 C CA . LYS B 1 106 ? 8.959 20.036 -30.357 1.00 11.13 106 LYS B CA 1
ATOM 1957 C C . LYS B 1 106 ? 8.848 20.800 -31.682 1.00 10.88 106 LYS B C 1
ATOM 1958 O O . LYS B 1 106 ? 8.048 21.731 -31.800 1.00 13.07 106 LYS B O 1
ATOM 1964 N N . ALA B 1 107 ? 9.652 20.428 -32.675 1.00 10.90 107 ALA B N 1
ATOM 1965 C CA . ALA B 1 107 ? 9.573 21.081 -33.980 1.00 11.12 107 ALA B CA 1
ATOM 1966 C C . ALA B 1 107 ? 8.187 20.906 -34.615 1.00 11.60 107 ALA B C 1
ATOM 1967 O O . ALA B 1 107 ? 7.742 21.757 -35.381 1.00 15.47 107 ALA B O 1
ATOM 1969 N N . LEU B 1 108 ? 7.517 19.803 -34.294 1.00 11.31 108 LEU B N 1
ATOM 1970 C CA . LEU B 1 108 ? 6.181 19.519 -34.827 1.00 10.77 108 LEU B CA 1
ATOM 1971 C C . LEU B 1 108 ? 5.082 20.100 -33.954 1.00 14.95 108 LEU B C 1
ATOM 1972 O O . LEU B 1 108 ? 3.916 20.111 -34.342 1.00 16.91 108 LEU B O 1
ATOM 1977 N N . GLY B 1 109 ? 5.441 20.545 -32.758 1.00 11.72 109 GLY B N 1
ATOM 1978 C CA . GLY B 1 109 ? 4.454 21.019 -31.802 1.00 12.65 109 GLY B CA 1
ATOM 1979 C C . GLY B 1 109 ? 3.581 19.923 -31.223 1.00 13.31 109 GLY B C 1
ATOM 1980 O O . GLY B 1 109 ? 2.444 20.172 -30.820 1.00 15.60 109 GLY B O 1
ATOM 1981 N N . LEU B 1 110 ? 4.115 18.708 -31.150 1.00 11.72 110 LEU B N 1
ATOM 1982 C CA . LEU B 1 110 ? 3.321 17.564 -30.713 1.00 11.68 110 LEU B CA 1
ATOM 1983 C C . LEU B 1 110 ? 3.857 16.980 -29.410 1.00 11.48 110 LEU B C 1
ATOM 1984 O O . LEU B 1 110 ? 3.627 15.824 -29.093 1.00 11.65 110 LEU B O 1
ATOM 1989 N N . GLU B 1 111 ? 4.546 17.804 -28.641 1.00 11.92 111 GLU B N 1
ATOM 1990 C CA . GLU B 1 111 ? 5.051 17.378 -27.345 1.00 11.81 111 GLU B CA 1
ATOM 1991 C C . GLU B 1 111 ? 3.947 17.312 -26.284 1.00 12.94 111 GLU B C 1
ATOM 1992 O O . GLU B 1 111 ? 2.838 17.837 -26.463 1.00 13.72 111 GLU B O 1
ATOM 1998 N N . MET B 1 112 ? 4.256 16.645 -25.181 1.00 11.96 112 MET B N 1
ATOM 1999 C CA . MET B 1 112 ? 3.413 16.730 -24.005 1.00 14.95 112 MET B CA 1
ATOM 2000 C C . MET B 1 112 ? 4.253 16.520 -22.760 1.00 14.26 112 MET B C 1
ATOM 2001 O O . MET B 1 112 ? 5.240 15.790 -22.778 1.00 13.43 112 MET B O 1
ATOM 2006 N N . ASP B 1 113 ? 3.867 17.180 -21.675 1.00 13.79 113 ASP B N 1
ATOM 2007 C CA . ASP B 1 113 ? 4.605 17.060 -20.433 1.00 16.74 113 ASP B CA 1
ATOM 2008 C C . ASP B 1 113 ? 4.097 15.861 -19.638 1.00 14.38 113 ASP B C 1
ATOM 2009 O O . ASP B 1 113 ? 2.907 15.767 -19.346 1.00 16.00 113 ASP B O 1
ATOM 2014 N N . THR B 1 114 ? 4.997 14.936 -19.312 1.00 12.81 114 THR B N 1
ATOM 2015 C CA . THR B 1 114 ? 4.638 13.789 -18.480 1.00 12.70 114 THR B CA 1
ATOM 2016 C C . THR B 1 114 ? 5.136 13.954 -17.050 1.00 13.87 114 THR B C 1
ATOM 2017 O O . THR B 1 114 ? 4.994 13.049 -16.227 1.00 12.06 114 THR B O 1
ATOM 2021 N N . ALA B 1 115 ? 5.725 15.113 -16.775 1.00 13.81 115 ALA B N 1
ATOM 2022 C CA . ALA B 1 115 ? 6.186 15.460 -15.436 1.00 13.86 115 ALA B CA 1
ATOM 2023 C C . ALA B 1 115 ? 7.136 14.396 -14.880 1.00 14.78 115 ALA B C 1
ATOM 2024 O O . ALA B 1 115 ? 8.121 14.042 -15.514 1.00 14.46 115 ALA B O 1
ATOM 2026 N N . GLY B 1 116 ? 6.836 13.867 -13.703 1.00 15.41 116 GLY B N 1
ATOM 2027 C CA . GLY B 1 116 ? 7.738 12.939 -13.058 1.00 15.07 116 GLY B CA 1
ATOM 2028 C C . GLY B 1 116 ? 7.903 11.598 -13.750 1.00 13.72 116 GLY B C 1
ATOM 2029 O O . GLY B 1 116 ? 8.851 10.870 -13.472 1.00 15.90 116 GLY B O 1
ATOM 2030 N N . PHE B 1 117 ? 6.985 11.261 -14.648 1.00 12.23 117 PHE B N 1
ATOM 2031 C CA . PHE B 1 117 ? 7.092 10.005 -15.384 1.00 10.10 117 PHE B CA 1
ATOM 2032 C C . PHE B 1 117 ? 8.341 9.956 -16.267 1.00 10.96 117 PHE B C 1
ATOM 2033 O O . PHE B 1 117 ? 9.151 9.026 -16.169 1.00 10.04 117 PHE B O 1
ATOM 2041 N N . GLY B 1 118 ? 8.478 10.956 -17.133 1.00 10.73 118 GLY B N 1
ATOM 2042 C CA . GLY B 1 118 ? 9.502 10.901 -18.164 1.00 8.96 118 GLY B CA 1
ATOM 2043 C C . GLY B 1 118 ? 9.869 12.237 -18.761 1.00 9.71 118 GLY B C 1
ATOM 2044 O O . GLY B 1 118 ? 10.464 12.284 -19.828 1.00 9.82 118 GLY B O 1
ATOM 2045 N N . GLY B 1 119 ? 9.531 13.325 -18.081 1.00 10.13 119 GLY B N 1
ATOM 2046 C CA . GLY B 1 119 ? 9.796 14.644 -18.624 1.00 11.37 119 GLY B CA 1
ATOM 2047 C C . GLY B 1 119 ? 8.978 14.911 -19.879 1.00 11.13 119 GLY B C 1
ATOM 2048 O O . GLY B 1 119 ? 7.852 14.437 -20.009 1.00 10.67 119 GLY B O 1
ATOM 2049 N N . LEU B 1 120 ? 9.538 15.669 -20.816 1.00 12.51 120 LEU B N 1
ATOM 2050 C CA . LEU B 1 120 ? 8.826 16.009 -22.039 1.00 12.14 120 LEU B CA 1
ATOM 2051 C C . LEU B 1 120 ? 8.851 14.825 -23.008 1.00 10.10 120 LEU B C 1
ATOM 2052 O O . LEU B 1 120 ? 9.927 14.323 -23.335 1.00 10.44 120 LEU B O 1
ATOM 2057 N N . ARG B 1 121 ? 7.675 14.393 -23.459 1.00 9.19 121 ARG B N 1
ATOM 2058 C CA . ARG B 1 121 ? 7.554 13.260 -24.382 1.00 9.02 121 ARG B CA 1
ATOM 2059 C C . ARG B 1 121 ? 6.695 13.666 -25.575 1.00 9.18 121 ARG B C 1
ATOM 2060 O O . ARG B 1 121 ? 6.283 14.823 -25.681 1.00 10.60 121 ARG B O 1
ATOM 2068 N N . SER B 1 122 ? 6.438 12.726 -26.476 1.00 10.13 122 SER B N 1
ATOM 2069 C CA . SER B 1 122 ? 5.540 12.954 -27.604 1.00 9.71 122 SER B CA 1
ATOM 2070 C C . SER B 1 122 ? 4.108 12.547 -27.285 1.00 10.39 122 SER B C 1
ATOM 2071 O O . SER B 1 122 ? 3.867 11.573 -26.570 1.00 10.36 122 SER B O 1
ATOM 2074 N N . GLN B 1 123 ? 3.153 13.298 -27.818 1.00 9.40 123 GLN B N 1
ATOM 2075 C CA . GLN B 1 123 ? 1.800 12.777 -27.905 1.00 10.25 123 GLN B CA 1
ATOM 2076 C C . GLN B 1 123 ? 1.775 11.545 -28.803 1.00 10.25 123 GLN B C 1
ATOM 2077 O O . GLN B 1 123 ? 2.683 11.331 -29.606 1.00 10.36 123 GLN B O 1
ATOM 2083 N N . ARG B 1 124 ? 0.740 10.726 -28.652 1.00 10.36 124 ARG B N 1
ATOM 2084 C CA . ARG B 1 124 ? 0.514 9.625 -29.564 1.00 12.64 124 ARG B CA 1
ATOM 2085 C C . ARG B 1 124 ? -0.174 10.144 -30.827 1.00 11.74 124 ARG B C 1
ATOM 2086 O O . ARG B 1 124 ? -1.208 10.798 -30.757 1.00 11.40 124 ARG B O 1
ATOM 2094 N N . TYR B 1 125 ? 0.432 9.883 -31.980 1.00 7.95 125 TYR B N 1
ATOM 2095 C CA . TYR B 1 125 ? -0.137 10.308 -33.246 1.00 9.11 125 TYR B CA 1
ATOM 2096 C C . TYR B 1 125 ? 0.373 9.423 -34.377 1.00 7.39 125 TYR B C 1
ATOM 2097 O O . TYR B 1 125 ? 1.342 8.664 -34.217 1.00 9.39 125 TYR B O 1
ATOM 2106 N N . ALA B 1 126 ? -0.292 9.540 -35.517 1.00 9.90 126 ALA B N 1
ATOM 2107 C CA . ALA B 1 126 ? 0.172 8.884 -36.725 1.00 10.34 126 ALA B CA 1
ATOM 2108 C C . ALA B 1 126 ? 0.061 9.820 -37.907 1.00 9.42 126 ALA B C 1
ATOM 2109 O O . ALA B 1 126 ? -0.845 10.661 -37.983 1.00 11.61 126 ALA B O 1
ATOM 2111 N N . MET B 1 127 ? 0.997 9.652 -38.834 1.00 8.53 127 MET B N 1
ATOM 2112 C CA . MET B 1 127 ? 1.042 10.447 -40.043 1.00 8.95 127 MET B CA 1
ATOM 2113 C C . MET B 1 127 ? 1.202 9.577 -41.272 1.00 8.07 127 MET B C 1
ATOM 2114 O O . MET B 1 127 ? 1.856 8.527 -41.219 1.00 9.52 127 MET B O 1
ATOM 2119 N N . ILE B 1 128 ? 0.648 10.044 -42.383 1.00 8.75 128 ILE B N 1
ATOM 2120 C CA . ILE B 1 128 ? 1.098 9.606 -43.697 1.00 8.97 128 ILE B CA 1
ATOM 2121 C C . ILE B 1 128 ? 1.873 10.777 -44.282 1.00 9.79 128 ILE B C 1
ATOM 2122 O O . ILE B 1 128 ? 1.351 11.900 -44.343 1.00 10.74 128 ILE B O 1
ATOM 2127 N N . ILE B 1 129 ? 3.110 10.514 -44.689 1.00 9.38 129 ILE B N 1
ATOM 2128 C CA . ILE B 1 129 ? 4.029 11.548 -45.167 1.00 9.03 129 ILE B CA 1
ATOM 2129 C C . ILE B 1 129 ? 4.449 11.205 -46.594 1.00 10.97 129 ILE B C 1
ATOM 2130 O O . ILE B 1 129 ? 5.152 10.229 -46.816 1.00 10.24 129 ILE B O 1
ATOM 2135 N N . ASP B 1 130 ? 4.000 12.008 -47.553 1.00 10.99 130 ASP B N 1
ATOM 2136 C CA . ASP B 1 130 ? 4.278 11.773 -48.969 1.00 11.55 130 ASP B CA 1
ATOM 2137 C C . ASP B 1 130 ? 5.367 12.706 -49.439 1.00 11.60 130 ASP B C 1
ATOM 2138 O O . ASP B 1 130 ? 5.101 13.898 -49.606 1.00 12.99 130 ASP B O 1
ATOM 2143 N N . ASN B 1 131 ? 6.573 12.178 -49.632 1.00 11.36 131 ASN B N 1
ATOM 2144 C CA . ASN B 1 131 ? 7.705 12.996 -50.054 1.00 10.40 131 ASN B CA 1
ATOM 2145 C C . ASN B 1 131 ? 7.830 14.228 -49.163 1.00 13.38 131 ASN B C 1
ATOM 2146 O O . ASN B 1 131 ? 7.952 15.357 -49.648 1.00 12.64 131 ASN B O 1
ATOM 2151 N N . GLY B 1 132 ? 7.745 14.018 -47.854 1.00 11.68 132 GLY B N 1
ATOM 2152 C CA . GLY B 1 132 ? 7.922 15.099 -46.896 1.00 10.40 132 GLY B CA 1
ATOM 2153 C C . GLY B 1 132 ? 6.680 15.895 -46.509 1.00 11.49 132 GLY B C 1
ATOM 2154 O O . GLY B 1 132 ? 6.718 16.644 -45.526 1.00 12.58 132 GLY B O 1
ATOM 2155 N N . VAL B 1 133 ? 5.587 15.744 -47.255 1.00 10.06 133 VAL B N 1
ATOM 2156 C CA . VAL B 1 133 ? 4.353 16.467 -46.955 1.00 10.58 133 VAL B CA 1
ATOM 2157 C C . VAL B 1 133 ? 3.450 15.633 -46.056 1.00 11.77 133 VAL B C 1
ATOM 2158 O O . VAL B 1 133 ? 3.203 14.457 -46.333 1.00 11.53 133 VAL B O 1
ATOM 2162 N N . VAL B 1 134 ? 2.973 16.227 -44.969 1.00 10.22 134 VAL B N 1
ATOM 2163 C CA . VAL B 1 134 ? 2.070 15.520 -44.064 1.00 11.00 134 VAL B CA 1
ATOM 2164 C C . VAL B 1 134 ? 0.686 15.488 -44.691 1.00 13.38 134 VAL B C 1
ATOM 2165 O O . VAL B 1 134 ? -0.092 16.424 -44.528 1.00 13.81 134 VAL B O 1
ATOM 2169 N N . THR B 1 135 ? 0.365 14.422 -45.425 1.00 10.81 135 THR B N 1
ATOM 2170 C CA . THR B 1 135 ? -0.933 14.407 -46.100 1.00 12.25 135 THR B CA 1
ATOM 2171 C C . THR B 1 135 ? -2.051 13.917 -45.187 1.00 11.15 135 THR B C 1
ATOM 2172 O O . THR B 1 135 ? -3.205 14.283 -45.386 1.00 16.34 135 THR B O 1
ATOM 2176 N N . THR B 1 136 ? -1.707 13.103 -44.186 1.00 9.99 136 THR B N 1
ATOM 2177 C CA . THR B 1 136 ? -2.642 12.720 -43.129 1.00 11.87 136 THR B CA 1
ATOM 2178 C C . THR B 1 136 ? -1.993 12.894 -41.759 1.00 10.86 136 THR B C 1
ATOM 2179 O O . THR B 1 136 ? -0.864 12.447 -41.527 1.00 11.59 136 THR B O 1
ATOM 2183 N N . LEU B 1 137 ? -2.703 13.568 -40.856 1.00 12.89 137 LEU B N 1
ATOM 2184 C CA . LEU B 1 137 ? -2.272 13.679 -39.476 1.00 12.39 137 LEU B CA 1
ATOM 2185 C C . LEU B 1 137 ? -3.416 13.290 -38.550 1.00 14.24 137 LEU B C 1
ATOM 2186 O O . LEU B 1 137 ? -4.473 13.924 -38.569 1.00 15.36 137 LEU B O 1
ATOM 2191 N N . ASN B 1 138 ? -3.216 12.240 -37.762 1.00 11.66 138 ASN B N 1
ATOM 2192 C CA . ASN B 1 138 ? -4.209 11.833 -36.777 1.00 12.23 138 ASN B CA 1
ATOM 2193 C C . ASN B 1 138 ? -3.601 11.860 -35.386 1.00 12.40 138 ASN B C 1
ATOM 2194 O O . ASN B 1 138 ? -2.701 11.083 -35.068 1.00 13.70 138 ASN B O 1
ATOM 2199 N N . VAL B 1 139 ? -4.075 12.771 -34.550 1.00 15.04 139 VAL B N 1
ATOM 2200 C CA . VAL B 1 139 ? -3.548 12.899 -33.197 1.00 14.53 139 VAL B CA 1
ATOM 2201 C C . VAL B 1 139 ? -4.545 12.319 -32.209 1.00 15.42 139 VAL B C 1
ATOM 2202 O O . VAL B 1 139 ? -5.741 12.599 -32.300 1.00 18.39 139 VAL B O 1
ATOM 2206 N N . GLU B 1 140 ? -4.069 11.500 -31.284 1.00 13.38 140 GLU B N 1
ATOM 2207 C CA . GLU B 1 140 ? -4.976 10.856 -30.345 1.00 14.70 140 GLU B CA 1
ATOM 2208 C C . GLU B 1 140 ? -5.678 11.873 -29.457 1.00 18.68 140 GLU B C 1
ATOM 2209 O O . GLU B 1 140 ? -5.119 12.905 -29.093 1.00 19.86 140 GLU B O 1
ATOM 2215 N N . ALA B 1 141 ? -6.937 11.583 -29.157 1.00 19.27 141 ALA B N 1
ATOM 2216 C CA . ALA B 1 141 ? -7.719 12.360 -28.204 1.00 20.11 141 ALA B CA 1
ATOM 2217 C C . ALA B 1 141 ? -8.411 11.368 -27.284 1.00 21.69 141 ALA B C 1
ATOM 2218 O O . ALA B 1 141 ? -9.561 10.989 -27.516 1.00 19.39 141 ALA B O 1
ATOM 2220 N N . PRO B 1 142 ? -7.693 10.914 -26.250 1.00 20.15 142 PRO B N 1
ATOM 2221 C CA . PRO B 1 142 ? -8.135 9.829 -25.370 1.00 19.02 142 PRO B CA 1
ATOM 2222 C C . PRO B 1 142 ? -9.468 10.104 -24.668 1.00 16.75 142 PRO B C 1
ATOM 2223 O O . PRO B 1 142 ? -10.223 9.162 -24.431 1.00 18.46 142 PRO B O 1
ATOM 2227 N N . LYS B 1 143 ? -9.746 11.364 -24.345 1.00 17.86 143 LYS B N 1
ATOM 2228 C CA . LYS B 1 143 ? -10.986 11.709 -23.645 1.00 14.72 143 LYS B CA 1
ATOM 2229 C C . LYS B 1 143 ? -12.204 11.388 -24.509 1.00 20.95 143 LYS B C 1
ATOM 2230 O O . LYS B 1 143 ? -13.294 11.118 -23.988 1.00 17.20 143 LYS B O 1
ATOM 2236 N N . SER B 1 144 ? -12.010 11.400 -25.827 1.00 17.51 144 SER B N 1
ATOM 2237 C CA . SER B 1 144 ? -13.099 11.120 -26.763 1.00 15.09 144 SER B CA 1
ATOM 2238 C C . SER B 1 144 ? -12.929 9.778 -27.482 1.00 14.46 144 SER B C 1
ATOM 2239 O O . SER B 1 144 ? -13.632 9.481 -28.450 1.00 14.08 144 SER B O 1
ATOM 2242 N N . PHE B 1 145 ? -11.992 8.970 -26.990 1.00 13.43 145 PHE B N 1
ATOM 2243 C CA . PHE B 1 145 ? -11.736 7.623 -27.492 1.00 14.62 145 PHE B CA 1
ATOM 2244 C C . PHE B 1 145 ? -11.402 7.603 -28.982 1.00 14.63 145 PHE B C 1
ATOM 2245 O O . PHE B 1 145 ? -11.721 6.651 -29.686 1.00 16.41 145 PHE B O 1
ATOM 2253 N N . GLU B 1 146 ? -10.722 8.653 -29.436 1.00 15.23 146 GLU B N 1
ATOM 2254 C CA . GLU B 1 146 ? -10.221 8.698 -30.804 1.00 17.26 146 GLU B CA 1
ATOM 2255 C C . GLU B 1 146 ? -8.785 8.209 -30.824 1.00 15.46 146 GLU B C 1
ATOM 2256 O O . GLU B 1 146 ? -7.941 8.735 -30.093 1.00 17.52 146 GLU B O 1
ATOM 2262 N N . VAL B 1 147 ? -8.521 7.196 -31.643 1.00 16.85 147 VAL B N 1
ATOM 2263 C CA . VAL B 1 147 ? -7.214 6.546 -31.676 1.00 16.67 147 VAL B CA 1
ATOM 2264 C C . VAL B 1 147 ? -6.548 6.647 -33.048 1.00 18.28 147 VAL B C 1
ATOM 2265 O O . VAL B 1 147 ? -7.218 6.691 -34.088 1.00 20.35 147 VAL B O 1
ATOM 2269 N N . SER B 1 148 ? -5.219 6.689 -33.039 1.00 16.61 148 SER B N 1
ATOM 2270 C CA . SER B 1 148 ? -4.440 6.804 -34.266 1.00 17.01 148 SER B CA 1
ATOM 2271 C C . SER B 1 148 ? -3.886 5.443 -34.671 1.00 16.79 148 SER B C 1
ATOM 2272 O O . SER B 1 148 ? -2.668 5.253 -34.794 1.00 16.80 148 SER B O 1
ATOM 2275 N N . ASN B 1 149 ? -4.781 4.482 -34.869 1.00 17.30 149 ASN B N 1
ATOM 2276 C CA . ASN B 1 149 ? -4.342 3.116 -35.107 1.00 15.79 149 ASN B CA 1
ATOM 2277 C C . ASN B 1 149 ? -4.072 2.850 -36.583 1.00 14.91 149 ASN B C 1
ATOM 2278 O O . ASN B 1 149 ? -4.337 3.684 -37.444 1.00 15.71 149 ASN B O 1
ATOM 2283 N N . ALA B 1 150 ? -3.527 1.672 -36.864 1.00 13.94 150 ALA B N 1
ATOM 2284 C CA . ALA B 1 150 ? -3.167 1.311 -38.225 1.00 15.50 150 ALA B CA 1
ATOM 2285 C C . ALA B 1 150 ? -4.372 1.255 -39.171 1.00 13.82 150 ALA B C 1
ATOM 2286 O O . ALA B 1 150 ? -4.253 1.575 -40.356 1.00 14.55 150 ALA B O 1
ATOM 2288 N N . GLU B 1 151 ? -5.536 0.861 -38.649 1.00 17.08 151 GLU B N 1
ATOM 2289 C CA . GLU B 1 151 ? -6.748 0.824 -39.473 1.00 16.84 151 GLU B CA 1
ATOM 2290 C C . GLU B 1 151 ? -7.183 2.219 -39.912 1.00 14.58 151 GLU B C 1
ATOM 2291 O O . GLU B 1 151 ? -7.706 2.403 -41.005 1.00 17.05 151 GLU B O 1
ATOM 2297 N N . THR B 1 152 ? -6.949 3.202 -39.052 1.00 15.22 152 THR B N 1
ATOM 2298 C CA . THR B 1 152 ? -7.237 4.592 -39.381 1.00 17.07 152 THR B CA 1
ATOM 2299 C C . THR B 1 152 ? -6.359 5.040 -40.541 1.00 14.56 152 THR B C 1
ATOM 2300 O O . THR B 1 152 ? -6.824 5.665 -41.493 1.00 15.72 152 THR B O 1
ATOM 2304 N N . ILE B 1 153 ? -5.073 4.706 -40.447 1.00 14.53 153 ILE B N 1
ATOM 2305 C CA . ILE B 1 153 ? -4.125 5.017 -41.505 1.00 14.43 153 ILE B CA 1
ATOM 2306 C C . ILE B 1 153 ? -4.465 4.246 -42.775 1.00 13.78 153 ILE B C 1
ATOM 2307 O O . ILE B 1 153 ? -4.461 4.806 -43.861 1.00 13.01 153 ILE B O 1
ATOM 2312 N N . LEU B 1 154 ? -4.782 2.959 -42.634 1.00 13.89 154 LEU B N 1
ATOM 2313 C CA . LEU B 1 154 ? -5.171 2.163 -43.796 1.00 18.35 154 LEU B CA 1
ATOM 2314 C C . LEU B 1 154 ? -6.382 2.761 -44.519 1.00 18.56 154 LEU B C 1
ATOM 2315 O O . LEU B 1 154 ? -6.416 2.806 -45.747 1.00 21.93 154 LEU B O 1
ATOM 2320 N N . ALA B 1 155 ? -7.366 3.237 -43.760 1.00 17.82 155 ALA B N 1
ATOM 2321 C CA . ALA B 1 155 ? -8.541 3.869 -44.356 1.00 17.84 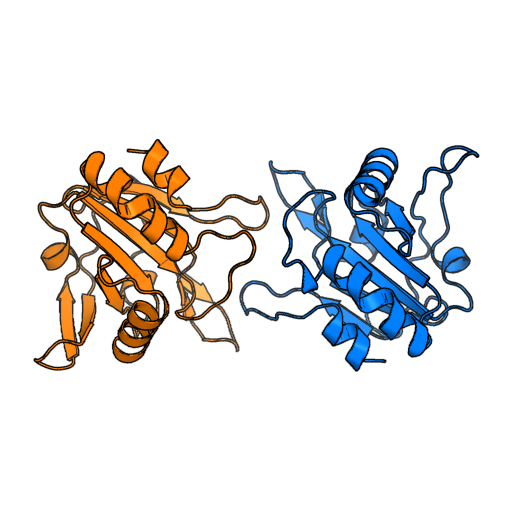155 ALA B CA 1
ATOM 2322 C C . ALA B 1 155 ? -8.196 5.193 -45.041 1.00 21.82 155 ALA B C 1
ATOM 2323 O O . ALA B 1 155 ? -8.797 5.549 -46.050 1.00 22.00 155 ALA B O 1
ATOM 2325 N N . ALA B 1 156 ? -7.235 5.934 -44.496 1.00 17.48 156 ALA B N 1
ATOM 2326 C CA . ALA B 1 156 ? -6.815 7.172 -45.140 1.00 18.43 156 ALA B CA 1
ATOM 2327 C C . ALA B 1 156 ? -6.110 6.897 -46.473 1.00 21.23 156 ALA B C 1
ATOM 2328 O O . ALA B 1 156 ? -6.196 7.698 -47.405 1.00 23.92 156 ALA B O 1
ATOM 2330 N N . LEU B 1 157 ? -5.417 5.764 -46.560 1.00 17.16 157 LEU B N 1
ATOM 2331 C CA . LEU B 1 157 ? -4.735 5.372 -47.793 1.00 19.27 157 LEU B CA 1
ATOM 2332 C C . LEU B 1 157 ? -5.727 5.026 -48.899 1.00 28.36 157 LEU B C 1
ATOM 2333 O O . LEU B 1 157 ? -5.350 4.951 -50.069 1.00 30.05 157 LEU B O 1
#

InterPro domains:
  IPR013740 Redoxin [PF08534] (4-154)
  IPR013766 Thioredoxin domain [PS51352] (2-162)
  IPR036249 Thioredoxin-like superfamily [SSF52833] (1-156)
  IPR037944 Peroxiredoxin-5-like [PTHR10430] (2-157)
  IPR037944 Peroxiredoxin-5-like [cd03013] (5-155)

Nearest PDB structures (foldseek):
  5k2i-assembly1_B  TM=1.006E+00  e=3.219E-35  Vibrio vulnificus MO6-24/O
  5k2j-assembly4_H  TM=9.550E-01  e=5.676E-30  Vibrio vulnificus MO6-24/O
  5k2j-assembly3_E  TM=9.581E-01  e=2.801E-28  Vibrio vulnificus MO6-24/O
  5k2j-assembly3_F  TM=9.587E-01  e=3.183E-28  Vibrio vulnificus MO6-24/O
  5k1g-assembly1_A-2  TM=9.593E-01  e=5.658E-28  Vibrio vulnificus MO6-24/O

Organism: Vibrio vulnificus (strain MO6-24/O) (NCBI:txid914127)

Sequence (314 aa):
MIAQGQTTLPNATLSSQLTKEGMVVHHPVLELFAGKKVVLFAVPGAFTPTCSEAHLPGYIVLADQLKAKGVDLIASVSVNDAFVMKAWGEAQNAEEILMLADGDASFTKALGLEMDTAGFGGLRSQRYAMIIDNGVVTTTLNVEAPKSFEVSNAETILAALMIAQGQTLPNATLSQLTKEGMVHHPVLELFAGKKVVLFAVPGAFTPTCSEAHLPGYIVLADQLKAKGVDLIASVSVNDAFVMKAWGEAQNAEEILMLADGDASFTKALGLEMDTAGFGGLRSQRYAMIIDNGVVTTLNVEAPKSFEVSNAETILAAL